Protein AF-A0A438J363-F1 (afdb_monomer)

Secondary structure (DSSP, 8-state):
-HHHHHHHHHTTEEEPPEES-S-SEE-TTTT--EE-----EEEHHHHHHSTT-EEEEPP-SS-SBPPEEEE-S----PPPP----HHHHHHHHHHHHHHHHHHTSSHHHHHHHHHHHHHHHHHHHHHSPPPHHHHHHHHHHHHHHHHHHHHHHHHHHHHHT-----TT---HHHHHHHHHHHHHHH---EEEETTEEEETTTTHHHHHHHHHHHHHH--------

Sequence (225 aa):
MRRFADVIEELQLKDLPLFGGPFTWSGRANNQTLSRLDRFLVNEGWDCRFSHSRQNVLPRPVSNHFSILLEGGGLRNGPSPFRFENMWLKVVKTKLKEWNKDVFGRVEYRKNVALDQMQFWDAKEKTNRLTLEEVEARREAREEYKKWVLLEEVTWRQKSREVWLKERDRNTSFFHMMANAHRRRNNMERIRINGVWKSEENGMSEGIVNAFRTLLSNPGNGALL

Radius of gyration: 34.52 Å; Cα contacts (8 Å, |Δi|>4): 184; chains: 1; bounding box: 70×70×86 Å

Foldseek 3Di:
DVVVVVVCVVVQWDWAAEAPDDFFFADPPPRPDTHHPDTDIDHPVLCVVQPPWHKYFADDDDDRGTDIDTDRHDDPPDPDPDDDDVVVVVVVVVVVVVCCCVPCNPLVVQLVVLVVQLVVLVVCVVPDPDDPVSVVSNVVSVVSNVVSLVVLQVVLCVLLPDPPDDPDDSCSVVSVVSSVVVCVVPDCQWDAAPNDIAGPVRPPVVSVVVSVCVVVVDPDDPDDD

Mean predicted aligned error: 18.64 Å

Nearest PDB structures (foldseek):
  3lg7-assembly1_C  TM=3.709E-01  e=1.924E+00  synthetic construct
  3lg7-assembly1_B  TM=3.813E-01  e=2.762E+00  synthetic construct
  8tsh-assembly1_F  TM=2.831E-01  e=1.054E+00  Caldimonas thermodepolymerans
  1s94-assembly2_B  TM=3.788E-01  e=5.689E+00  Doryteuthis pealeii

Organism: Vitis vinifera (NCBI:txid29760)

Structure (mmCIF, N/CA/C/O backbone):
data_AF-A0A438J363-F1
#
_entry.id   AF-A0A438J363-F1
#
loop_
_atom_site.group_PDB
_atom_site.id
_atom_site.type_symbol
_atom_site.label_atom_id
_atom_site.label_alt_id
_atom_site.label_comp_id
_atom_site.label_asym_id
_atom_site.label_entity_id
_atom_site.label_seq_id
_atom_site.pdbx_PDB_ins_code
_atom_site.Cartn_x
_atom_site.Cartn_y
_atom_site.Cartn_z
_atom_site.occupancy
_atom_site.B_iso_or_equiv
_atom_site.auth_seq_id
_atom_site.auth_comp_id
_atom_site.auth_asym_id
_atom_site.auth_atom_id
_atom_site.pdbx_PDB_model_num
ATOM 1 N N . MET A 1 1 ? -39.167 20.298 42.369 1.00 61.88 1 MET A N 1
ATOM 2 C CA . MET A 1 1 ? -37.903 19.686 42.835 1.00 61.88 1 MET A CA 1
ATOM 3 C C . MET A 1 1 ? -38.075 18.697 43.986 1.00 61.88 1 MET A C 1
ATOM 5 O O . MET A 1 1 ? -37.383 17.699 43.927 1.00 61.88 1 MET A O 1
ATOM 9 N N . ARG A 1 2 ? -38.984 18.885 44.968 1.00 77.75 2 ARG A N 1
ATOM 10 C CA . ARG A 1 2 ? -39.170 17.922 46.087 1.00 77.75 2 ARG A CA 1
ATOM 11 C C . ARG A 1 2 ? -39.375 16.472 45.626 1.00 77.75 2 ARG A C 1
ATOM 13 O O . ARG A 1 2 ? -38.514 15.657 45.884 1.00 77.75 2 ARG A O 1
ATOM 20 N N . ARG A 1 3 ? -40.352 16.223 44.744 1.00 86.75 3 ARG A N 1
ATOM 21 C CA . ARG A 1 3 ? -40.585 14.891 44.143 1.00 86.75 3 ARG A CA 1
ATOM 22 C C . ARG A 1 3 ? -39.358 14.242 43.488 1.00 86.75 3 ARG A C 1
ATOM 24 O O . ARG A 1 3 ? -39.272 13.030 43.437 1.00 86.75 3 ARG A O 1
ATOM 31 N N . PHE A 1 4 ? -38.440 15.035 42.933 1.00 84.31 4 PHE A N 1
ATOM 32 C CA . PHE A 1 4 ? -37.219 14.504 42.322 1.00 84.31 4 PHE A CA 1
ATOM 33 C C . PHE A 1 4 ? -36.174 14.141 43.383 1.00 84.31 4 PHE A C 1
ATOM 35 O O . PHE A 1 4 ? -35.491 13.138 43.233 1.00 84.31 4 PHE A O 1
ATOM 42 N N . ALA A 1 5 ? -36.078 14.927 44.459 1.00 84.81 5 ALA A N 1
ATOM 43 C CA . ALA A 1 5 ? -35.249 14.589 45.612 1.00 84.81 5 ALA A CA 1
ATOM 44 C C . ALA A 1 5 ? -35.764 13.322 46.312 1.00 84.81 5 ALA A C 1
ATOM 46 O O . ALA A 1 5 ? -34.962 12.444 46.604 1.00 84.81 5 ALA A O 1
ATOM 47 N N . ASP A 1 6 ? -37.086 13.193 46.460 1.00 90.56 6 ASP A N 1
ATOM 48 C CA . ASP A 1 6 ? -37.723 12.016 47.060 1.00 90.56 6 ASP A CA 1
ATOM 49 C C . ASP A 1 6 ? -37.360 10.735 46.279 1.00 90.56 6 ASP A C 1
ATOM 51 O O . ASP A 1 6 ? -36.980 9.734 46.872 1.00 90.56 6 ASP A O 1
ATOM 55 N N . VAL A 1 7 ? -37.372 10.786 44.938 1.00 89.38 7 VAL A N 1
ATOM 56 C CA . VAL A 1 7 ? -36.966 9.655 44.075 1.00 89.38 7 VAL A CA 1
ATOM 57 C C . VAL A 1 7 ? -35.470 9.343 44.183 1.00 89.38 7 VAL A C 1
ATOM 59 O O . VAL A 1 7 ? -35.081 8.179 44.143 1.00 89.38 7 VAL A O 1
ATOM 62 N N . ILE A 1 8 ? -34.612 10.363 44.297 1.00 89.19 8 ILE A N 1
ATOM 63 C CA . ILE A 1 8 ? -33.167 10.158 44.492 1.00 89.19 8 ILE A CA 1
ATOM 64 C C . ILE A 1 8 ? -32.914 9.422 45.810 1.00 89.19 8 ILE A C 1
ATOM 66 O O . ILE A 1 8 ? -32.110 8.493 45.840 1.00 89.19 8 ILE A O 1
ATOM 70 N N . GLU A 1 9 ? -33.610 9.823 46.872 1.00 89.38 9 GLU A N 1
ATOM 71 C CA . GLU A 1 9 ? -33.499 9.211 48.193 1.00 89.38 9 GLU A CA 1
ATOM 72 C C . GLU A 1 9 ? -34.072 7.786 48.213 1.00 89.38 9 GLU A C 1
ATOM 74 O O . GLU A 1 9 ? -33.384 6.864 48.651 1.00 89.38 9 GLU A O 1
ATOM 79 N N . GLU A 1 10 ? -35.272 7.577 47.658 1.00 92.19 10 GLU A N 1
ATOM 80 C CA . GLU A 1 10 ? -35.927 6.262 47.561 1.00 92.19 10 GLU A CA 1
ATOM 81 C C . GLU A 1 10 ? -35.060 5.243 46.810 1.00 92.19 10 GLU A C 1
ATOM 83 O O . GLU A 1 10 ? -34.921 4.095 47.234 1.00 92.19 10 GLU A O 1
ATOM 88 N N . LEU A 1 11 ? -34.432 5.670 45.711 1.00 91.44 11 LEU A N 1
ATOM 89 C CA . LEU A 1 11 ? -33.565 4.820 44.894 1.00 91.44 11 LEU A CA 1
ATOM 90 C C . LEU A 1 11 ? -32.111 4.771 45.391 1.00 91.44 11 LEU A C 1
ATOM 92 O O . LEU A 1 11 ? -31.270 4.160 44.725 1.00 91.44 11 LEU A O 1
ATOM 96 N N . GLN A 1 12 ? -31.804 5.412 46.527 1.00 89.94 12 GLN A N 1
ATOM 97 C CA . GLN A 1 12 ? -30.461 5.494 47.117 1.00 89.94 12 GLN A CA 1
ATOM 98 C C . GLN A 1 12 ? -29.397 5.954 46.105 1.00 89.94 12 GLN A C 1
ATOM 100 O O . GLN A 1 12 ? -28.276 5.438 46.036 1.00 89.94 12 GLN A O 1
ATOM 105 N N . LEU A 1 13 ? -29.773 6.922 45.272 1.00 91.81 13 LEU A N 1
ATOM 106 C CA . LEU A 1 13 ? -28.897 7.512 44.278 1.00 91.81 13 LEU A CA 1
ATOM 107 C C . LEU A 1 13 ? -28.113 8.672 44.887 1.00 91.81 13 LEU A C 1
ATOM 109 O O . LEU A 1 13 ? -28.607 9.462 45.688 1.00 91.81 13 LEU A O 1
ATOM 113 N N . LYS A 1 14 ? -26.873 8.812 44.442 1.00 89.50 14 LYS A N 1
ATOM 114 C CA . LYS A 1 14 ? -25.966 9.887 44.813 1.00 89.50 14 LYS A CA 1
ATOM 115 C C . LYS A 1 14 ? -25.799 10.833 43.630 1.00 89.50 14 LYS A C 1
ATOM 117 O O . LYS A 1 14 ? -25.415 10.409 42.539 1.00 89.50 14 LYS A O 1
ATOM 122 N N . ASP A 1 15 ? -26.069 12.118 43.853 1.00 90.62 15 ASP A N 1
ATOM 123 C CA . ASP A 1 15 ? -25.740 13.183 42.899 1.00 90.62 15 ASP A CA 1
ATOM 124 C C . ASP A 1 15 ? -24.260 13.547 43.037 1.00 90.62 15 ASP A C 1
ATOM 126 O O . ASP A 1 15 ? -23.801 13.970 44.102 1.00 90.62 15 ASP A O 1
ATOM 130 N N . LEU A 1 16 ? -23.499 13.358 41.961 1.00 88.62 16 LEU A N 1
ATOM 131 C CA . LEU A 1 16 ? -22.059 13.583 41.981 1.00 88.62 16 LEU A CA 1
ATOM 132 C C . LEU A 1 16 ? -21.710 15.085 42.016 1.00 88.62 16 LEU A C 1
ATOM 134 O O . LEU A 1 16 ? -22.432 15.930 41.465 1.00 88.62 16 LEU A O 1
ATOM 138 N N . PRO A 1 17 ? -20.573 15.457 42.634 1.00 88.12 17 PRO A N 1
ATOM 139 C CA . PRO A 1 17 ? -20.097 16.835 42.615 1.00 88.12 17 PRO A CA 1
ATOM 140 C C . PRO A 1 17 ? -19.806 17.297 41.179 1.00 88.12 17 PRO A C 1
ATOM 142 O O . PRO A 1 17 ? -19.203 16.566 40.390 1.00 88.12 17 PRO A O 1
ATOM 145 N N . LEU A 1 18 ? -20.246 18.519 40.849 1.00 90.81 18 LEU A N 1
ATOM 146 C CA . LEU A 1 18 ? -20.045 19.146 39.541 1.00 90.81 18 LEU A CA 1
ATOM 147 C C . LEU A 1 18 ? -18.866 20.118 39.583 1.00 90.81 18 LEU A C 1
ATOM 149 O O . LEU A 1 18 ? -18.885 21.088 40.338 1.00 90.81 18 LEU A O 1
ATOM 153 N N . PHE A 1 19 ? -17.872 19.861 38.741 1.00 89.06 19 PHE A N 1
ATOM 154 C CA . PHE A 1 19 ? -16.662 20.663 38.594 1.00 89.06 19 PHE A CA 1
ATOM 155 C C . PHE A 1 19 ? -16.678 21.451 37.280 1.00 89.06 19 PHE A C 1
ATOM 157 O O . PHE A 1 19 ? -17.331 21.060 36.316 1.00 89.06 19 PHE A O 1
ATOM 164 N N . GLY A 1 20 ? -15.960 22.576 37.233 1.00 86.62 20 GLY A N 1
ATOM 165 C CA . GLY A 1 20 ? -15.922 23.452 36.051 1.00 86.62 20 GLY A CA 1
ATOM 166 C C . GLY A 1 20 ? -17.081 24.453 35.955 1.00 86.62 20 GLY A C 1
ATOM 167 O O . GLY A 1 20 ? -17.161 25.201 34.987 1.00 86.62 20 GLY A O 1
ATOM 168 N N . GLY A 1 21 ? -17.956 24.502 36.963 1.00 86.31 21 GLY A N 1
ATOM 169 C CA . GLY A 1 21 ? -19.034 25.485 37.083 1.00 86.31 21 GLY A CA 1
ATOM 170 C C . GLY A 1 21 ? -20.293 24.882 37.718 1.00 86.31 21 GLY A C 1
ATOM 171 O O . GLY A 1 21 ? -20.528 23.685 37.584 1.00 86.31 21 GLY A O 1
ATOM 172 N N . PRO A 1 22 ? -21.126 25.674 38.413 1.00 88.25 22 PRO A N 1
ATOM 173 C CA . PRO A 1 22 ? -22.280 25.138 39.140 1.00 88.25 22 PRO A CA 1
ATOM 174 C C . PRO A 1 22 ? -23.521 24.884 38.265 1.00 88.25 22 PRO A C 1
ATOM 176 O O . PRO A 1 22 ? -24.509 24.345 38.764 1.00 88.25 22 PRO A O 1
ATOM 179 N N . PHE A 1 23 ? -23.500 25.253 36.980 1.00 90.44 23 PHE A N 1
ATOM 180 C CA . PHE A 1 23 ? -24.669 25.236 36.096 1.00 90.44 23 PHE A CA 1
ATOM 181 C C . PHE A 1 23 ? -24.422 24.412 34.832 1.00 90.44 23 PHE A C 1
ATOM 183 O O . PHE A 1 23 ? -23.313 24.391 34.307 1.00 90.44 23 PHE A O 1
ATOM 190 N N . THR A 1 24 ? -25.477 23.779 34.315 1.00 90.94 24 THR A N 1
ATOM 191 C CA . THR A 1 24 ? -25.437 22.996 33.065 1.00 90.94 24 THR A CA 1
ATOM 192 C C . THR A 1 24 ? -26.319 23.590 31.976 1.00 90.94 24 THR A C 1
ATOM 194 O O . THR A 1 24 ? -26.293 23.135 30.842 1.00 90.94 24 THR A O 1
ATOM 197 N N . TRP A 1 25 ? -27.058 24.652 32.283 1.00 90.25 25 TRP A N 1
ATOM 198 C CA . TRP A 1 25 ? -27.942 25.329 31.350 1.00 90.25 25 TRP A CA 1
ATOM 199 C C . TRP A 1 25 ? -27.937 26.841 31.579 1.00 90.25 25 TRP A C 1
ATOM 201 O O . TRP A 1 25 ? -27.888 27.296 32.727 1.00 90.25 25 TRP A O 1
ATOM 211 N N . SER A 1 26 ? -28.029 27.614 30.491 1.00 88.31 26 SER A N 1
ATOM 212 C CA . SER A 1 26 ? -28.269 29.060 30.542 1.00 88.31 26 SER A CA 1
ATOM 213 C C . SER A 1 26 ? -29.470 29.489 29.696 1.00 88.31 26 SER A C 1
ATOM 215 O O . SER A 1 26 ? -29.655 29.047 28.558 1.00 88.31 26 SER A O 1
ATOM 217 N N . GLY A 1 27 ? -30.269 30.410 30.231 1.00 82.12 27 GLY A N 1
ATOM 218 C CA . GLY A 1 27 ? -31.395 31.009 29.523 1.00 82.12 27 GLY A CA 1
ATOM 219 C C . GLY A 1 27 ? -30.948 31.917 28.379 1.00 82.12 27 GLY A C 1
ATOM 220 O O . GLY A 1 27 ? -29.952 32.632 28.482 1.00 82.12 27 GLY A O 1
ATOM 221 N N . ARG A 1 28 ? -31.706 31.903 27.272 1.00 66.81 28 ARG A N 1
ATOM 222 C CA . ARG A 1 28 ? -31.399 32.674 26.049 1.00 66.81 28 ARG A CA 1
ATOM 223 C C . ARG A 1 28 ? -31.498 34.196 26.232 1.00 66.81 28 ARG A C 1
ATOM 225 O O . ARG A 1 28 ? -30.862 34.925 25.482 1.00 66.81 28 ARG A O 1
ATOM 232 N N . ALA A 1 29 ? -32.252 34.677 27.223 1.00 58.69 29 ALA A N 1
ATOM 233 C CA . ALA A 1 29 ? -32.329 36.096 27.566 1.00 58.69 29 ALA A CA 1
ATOM 234 C C . ALA A 1 29 ? -31.106 36.508 28.414 1.00 58.69 29 ALA A C 1
ATOM 236 O O . ALA A 1 29 ? -31.136 36.457 29.644 1.00 58.69 29 ALA A O 1
ATOM 237 N N . ASN A 1 30 ? -30.005 36.861 27.742 1.00 60.41 30 ASN A N 1
ATOM 238 C CA . ASN A 1 30 ? -28.803 37.485 28.318 1.00 60.41 30 ASN A CA 1
ATOM 239 C C . ASN A 1 30 ? -28.183 36.783 29.549 1.00 60.41 30 ASN A C 1
ATOM 241 O O . ASN A 1 30 ? -27.646 37.459 30.422 1.00 60.41 30 ASN A O 1
ATOM 245 N N . ASN A 1 31 ? -28.238 35.447 29.650 1.00 62.50 31 ASN A N 1
ATOM 246 C CA . ASN A 1 31 ? -27.712 34.687 30.801 1.00 62.50 31 ASN A CA 1
ATOM 247 C C . ASN A 1 31 ? -28.278 35.108 32.176 1.00 62.50 31 ASN A C 1
ATOM 249 O O . ASN A 1 31 ? -27.687 34.780 33.203 1.00 62.50 31 ASN A O 1
ATOM 253 N N . GLN A 1 32 ? -29.430 35.786 32.236 1.00 70.81 32 GLN A N 1
ATOM 254 C CA . GLN A 1 32 ? -30.032 36.195 33.515 1.00 70.81 32 GLN A CA 1
ATOM 255 C C . GLN A 1 32 ? -30.535 35.004 34.346 1.00 70.81 32 GLN A C 1
ATOM 257 O O . GLN A 1 32 ? -30.754 35.126 35.547 1.00 70.81 32 GLN A O 1
ATOM 262 N N . THR A 1 33 ? -30.711 33.840 33.714 1.00 81.31 33 THR A N 1
ATOM 263 C CA . THR A 1 33 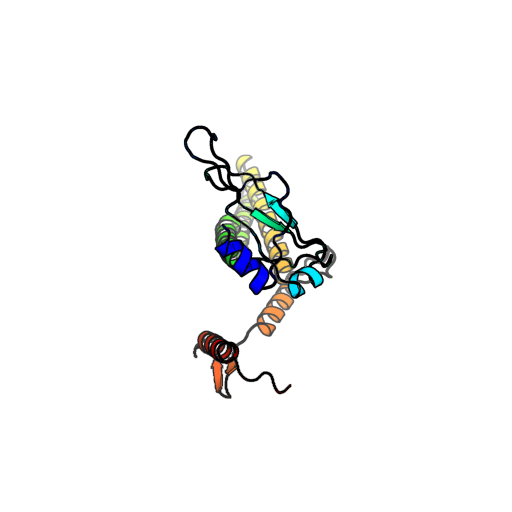? -31.131 32.599 34.366 1.00 81.31 33 THR A CA 1
ATOM 264 C C . THR A 1 33 ? -30.124 31.490 34.087 1.00 81.31 33 THR A C 1
ATOM 266 O O . THR A 1 33 ? -29.783 31.204 32.938 1.00 81.31 33 THR A O 1
ATOM 269 N N . LEU A 1 34 ? -29.641 30.862 35.156 1.00 87.56 34 LEU A N 1
ATOM 270 C CA . LEU A 1 34 ? -28.718 29.734 35.121 1.00 87.56 34 LEU A CA 1
ATOM 271 C C . LEU A 1 34 ? -29.304 28.608 35.969 1.00 87.56 34 LEU A C 1
ATOM 273 O O . LEU A 1 34 ? -29.921 28.852 37.007 1.00 87.56 34 LEU A O 1
ATOM 277 N N . SER A 1 35 ? -29.171 27.366 35.517 1.00 89.69 35 SER A N 1
ATOM 278 C CA . SER A 1 35 ? -29.705 26.210 36.244 1.00 89.69 35 SER A CA 1
ATOM 279 C C . SER A 1 35 ? -28.861 24.963 36.004 1.00 89.69 35 SER A C 1
ATOM 281 O O . SER A 1 35 ? -28.211 24.815 34.971 1.00 89.69 35 SER A O 1
ATOM 283 N N . ARG A 1 36 ? -28.859 24.052 36.981 1.00 90.81 36 ARG A N 1
ATOM 284 C CA . ARG A 1 36 ? -28.264 22.713 36.862 1.00 90.81 36 ARG A CA 1
ATOM 285 C C . ARG A 1 36 ? -29.375 21.700 36.621 1.00 90.81 36 ARG A C 1
ATOM 287 O O . ARG A 1 36 ? -30.032 21.268 37.575 1.00 90.81 36 ARG A O 1
ATOM 294 N N . LEU A 1 37 ? -29.577 21.376 35.349 1.00 90.38 37 LEU A N 1
ATOM 295 C CA . LEU A 1 37 ? -30.624 20.474 34.866 1.00 90.38 37 LEU A CA 1
ATOM 296 C C . LEU A 1 37 ? -30.080 19.080 34.534 1.00 90.38 37 LEU A C 1
ATOM 298 O O . LEU A 1 37 ? -30.804 18.101 34.656 1.00 90.38 37 LEU A O 1
ATOM 302 N N . ASP A 1 38 ? -28.798 18.990 34.191 1.00 92.94 38 ASP A N 1
ATOM 303 C CA . ASP A 1 38 ? -28.140 17.769 33.739 1.00 92.94 38 ASP A CA 1
ATOM 304 C C . ASP A 1 38 ? -27.286 17.210 34.888 1.00 92.94 38 ASP A C 1
ATOM 306 O O . ASP A 1 38 ? -26.506 17.942 35.511 1.00 92.94 38 ASP A O 1
ATOM 310 N N . ARG A 1 39 ? -27.474 15.932 35.237 1.00 91.38 39 ARG A N 1
ATOM 311 C CA . ARG A 1 39 ? -26.818 15.284 36.388 1.00 91.38 39 ARG A CA 1
ATOM 312 C C . ARG A 1 39 ? -26.575 13.808 36.100 1.00 91.38 39 ARG A C 1
ATOM 314 O O . ARG A 1 39 ? -27.470 13.135 35.595 1.00 91.38 39 ARG A O 1
ATOM 321 N N . PHE A 1 40 ? -25.406 13.300 36.476 1.00 92.38 40 PHE A N 1
ATOM 322 C CA . PHE A 1 40 ? -25.191 11.868 36.635 1.00 92.38 40 PHE A CA 1
ATOM 323 C C . PHE A 1 40 ? -25.548 11.473 38.064 1.00 92.38 40 PHE A C 1
ATOM 325 O O . PHE A 1 40 ? -24.968 11.971 39.029 1.00 92.38 40 PHE A O 1
ATOM 332 N N . LEU A 1 41 ? -26.516 10.571 38.175 1.00 92.50 41 LEU A N 1
ATOM 333 C CA . LEU A 1 41 ? -26.894 9.936 39.425 1.00 92.50 41 LEU A CA 1
ATOM 334 C C . LEU A 1 41 ? -26.304 8.531 39.437 1.00 92.50 41 LEU A C 1
ATOM 336 O O . LEU A 1 41 ? -26.471 7.783 38.472 1.00 92.50 41 LEU A O 1
ATOM 340 N N . VAL A 1 42 ? -25.604 8.180 40.508 1.00 90.00 42 VAL A N 1
ATOM 341 C CA . VAL A 1 42 ? -24.949 6.874 40.644 1.00 90.00 42 VAL A CA 1
ATOM 342 C C . VAL A 1 42 ? -25.417 6.187 41.915 1.00 90.00 42 VAL A C 1
ATOM 344 O O . VAL A 1 42 ? -25.692 6.850 42.908 1.00 90.00 42 VAL A O 1
ATOM 347 N N . ASN A 1 43 ? -25.519 4.863 41.901 1.00 90.19 43 ASN A N 1
ATOM 348 C CA . ASN A 1 43 ? -25.790 4.099 43.116 1.00 90.19 43 ASN A CA 1
ATOM 349 C C . ASN A 1 43 ? -24.485 3.760 43.853 1.00 90.19 43 ASN A C 1
ATOM 351 O O . ASN A 1 43 ? -23.386 3.895 43.306 1.00 90.19 43 ASN A O 1
ATOM 355 N N . GLU A 1 44 ? -24.611 3.272 45.084 1.00 85.94 44 GLU A N 1
ATOM 356 C CA . GLU A 1 44 ? -23.468 2.888 45.919 1.00 85.94 44 GLU A CA 1
ATOM 357 C C . GLU A 1 44 ? -22.559 1.857 45.228 1.00 85.94 44 GLU A C 1
ATOM 359 O O . GLU A 1 44 ? -21.343 2.018 45.183 1.00 85.94 44 GLU A O 1
ATOM 364 N N . GLY A 1 45 ? -23.138 0.848 44.568 1.00 84.56 45 GLY A N 1
ATOM 365 C CA . GLY A 1 45 ? -22.363 -0.168 43.849 1.00 84.56 45 GLY A CA 1
ATOM 366 C C . GLY A 1 45 ? -21.531 0.374 42.676 1.00 84.56 45 GLY A C 1
ATOM 367 O O . GLY A 1 45 ? -20.541 -0.252 42.284 1.00 84.56 45 GLY A O 1
ATOM 368 N N . TRP A 1 46 ? -21.916 1.503 42.077 1.00 84.75 46 TRP A N 1
ATOM 369 C CA . TRP A 1 46 ? -21.095 2.217 41.097 1.00 84.75 46 TRP A CA 1
ATOM 370 C C . TRP A 1 46 ? -19.998 3.032 41.786 1.00 84.75 46 TRP A C 1
ATOM 372 O O . TRP A 1 46 ? -18.840 2.933 41.380 1.00 84.75 46 TRP A O 1
ATOM 382 N N . ASP A 1 47 ? -20.338 3.780 42.839 1.00 83.12 47 ASP A N 1
ATOM 383 C CA . ASP A 1 47 ? -19.392 4.620 43.596 1.00 83.12 47 ASP A CA 1
ATOM 384 C C . ASP A 1 47 ? -18.258 3.783 44.220 1.00 83.12 47 ASP A C 1
ATOM 386 O O . ASP A 1 47 ? -17.090 4.168 44.163 1.00 83.12 47 ASP A O 1
ATOM 390 N N . CYS A 1 48 ? -18.566 2.572 44.702 1.00 81.81 48 CYS A N 1
ATOM 391 C CA . CYS A 1 48 ? -17.563 1.615 45.176 1.00 81.81 48 CYS A CA 1
ATOM 392 C C . CYS A 1 48 ? -16.628 1.117 44.062 1.00 81.81 48 CYS A C 1
ATOM 394 O O . CYS A 1 48 ? -15.447 0.874 44.310 1.00 81.81 48 CYS A O 1
ATOM 396 N N . ARG A 1 49 ? -17.141 0.928 42.837 1.00 79.38 49 ARG A N 1
ATOM 397 C CA . ARG A 1 49 ? -16.356 0.418 41.696 1.00 79.38 49 ARG A CA 1
ATOM 398 C C . ARG A 1 49 ? -15.489 1.490 41.045 1.00 79.38 49 ARG A C 1
ATOM 400 O O . ARG A 1 49 ? -14.390 1.181 40.594 1.00 79.38 49 ARG A O 1
ATOM 407 N N . PHE A 1 50 ? -15.978 2.722 41.001 1.00 78.56 50 PHE A N 1
ATOM 408 C CA . PHE A 1 50 ? -15.312 3.869 40.394 1.00 78.56 50 PHE A CA 1
ATOM 409 C C . PHE A 1 50 ? -15.125 4.954 41.453 1.00 78.56 50 PHE A C 1
ATOM 411 O O . PHE A 1 50 ? -15.775 6.004 41.414 1.00 78.56 50 PHE A O 1
ATOM 418 N N . SER A 1 51 ? -14.259 4.667 42.429 1.00 76.19 51 SER A N 1
ATOM 419 C CA . SER A 1 51 ? -14.019 5.577 43.548 1.00 76.19 51 SER A CA 1
ATOM 420 C C . SER A 1 51 ? -13.541 6.938 43.042 1.00 76.19 51 SER A C 1
ATOM 422 O O . SER A 1 51 ? -12.745 7.021 42.113 1.00 76.19 51 SER A O 1
ATOM 424 N N . HIS A 1 52 ? -14.014 8.026 43.652 1.00 79.75 52 HIS A N 1
ATOM 425 C CA . HIS A 1 52 ? -13.721 9.401 43.211 1.00 79.75 52 HIS A CA 1
ATOM 426 C C . HIS A 1 52 ? -14.301 9.762 41.833 1.00 79.75 52 HIS A C 1
ATOM 428 O O . HIS A 1 52 ? -13.765 10.630 41.140 1.00 79.75 52 HIS A O 1
ATOM 434 N N . SER A 1 53 ? -15.404 9.122 41.431 1.00 85.75 53 SER A N 1
ATOM 435 C CA . SER A 1 53 ? -16.182 9.576 40.278 1.00 85.75 53 SER A CA 1
ATOM 436 C C . SER A 1 53 ? -16.604 11.035 40.453 1.00 85.75 53 SER A C 1
ATOM 438 O O . SER A 1 53 ? -17.154 11.427 41.484 1.00 85.75 53 SER A O 1
ATOM 440 N N . ARG A 1 54 ? -16.367 11.846 39.426 1.00 87.44 54 ARG A N 1
ATOM 441 C CA . ARG A 1 54 ? -16.771 13.253 39.383 1.00 87.44 54 ARG A CA 1
ATOM 442 C C . ARG A 1 54 ? -17.405 13.570 38.046 1.00 87.44 54 ARG A C 1
ATOM 444 O O . ARG A 1 54 ? -17.128 12.909 37.048 1.00 87.44 54 ARG A O 1
ATOM 451 N N . GLN A 1 55 ? -18.237 14.599 38.015 1.00 92.38 55 GLN A N 1
ATOM 452 C CA . GLN A 1 55 ? -18.765 15.117 36.762 1.00 92.38 55 GLN A CA 1
ATOM 453 C C . GLN A 1 55 ? -18.192 16.504 36.479 1.00 92.38 55 GLN A C 1
ATOM 455 O O . GLN A 1 55 ? -18.108 17.346 37.373 1.00 92.38 55 GLN A O 1
ATOM 460 N N . ASN A 1 56 ? -17.788 16.741 35.234 1.00 91.88 56 ASN A N 1
ATOM 461 C CA . ASN A 1 56 ? -17.178 17.991 34.793 1.00 91.88 56 ASN A CA 1
ATOM 462 C C . ASN A 1 56 ? -18.048 18.670 33.736 1.00 91.88 56 ASN A C 1
ATOM 464 O O . ASN A 1 56 ? -18.540 18.016 32.818 1.00 91.88 56 ASN A O 1
ATOM 468 N N . VAL A 1 57 ? -18.188 19.987 33.839 1.00 92.81 57 VAL A N 1
ATOM 469 C CA . VAL A 1 57 ? -18.779 20.836 32.802 1.00 92.81 57 VAL A CA 1
ATOM 470 C C . VAL A 1 57 ? -17.778 20.996 31.656 1.00 92.81 57 VAL A C 1
ATOM 472 O O . VAL A 1 57 ? -16.620 21.347 31.881 1.00 92.81 57 VAL A O 1
ATOM 475 N N . LEU A 1 58 ? -18.225 20.764 30.422 1.00 90.62 58 LEU A N 1
ATOM 476 C CA . LEU A 1 58 ? -17.437 20.969 29.208 1.00 90.62 58 LEU A CA 1
ATOM 477 C C . LEU A 1 58 ? -17.818 22.276 28.491 1.00 90.62 58 LEU A C 1
ATOM 479 O O . LEU A 1 58 ? -18.959 22.740 28.602 1.00 90.62 58 LEU A O 1
ATOM 483 N N . PRO A 1 59 ? -16.896 22.857 27.698 1.00 86.88 59 PRO A N 1
ATOM 484 C CA . PRO A 1 59 ? -17.198 24.007 26.854 1.00 86.88 59 PRO A CA 1
ATOM 485 C C . PRO A 1 59 ? -18.341 23.724 25.872 1.00 86.88 59 PRO A C 1
ATOM 487 O O . PRO A 1 59 ? -18.423 22.651 25.273 1.00 86.88 59 PRO A O 1
ATOM 490 N N . ARG A 1 60 ? -19.202 24.724 25.668 1.00 81.00 60 ARG A N 1
ATOM 491 C CA . ARG A 1 60 ? -20.345 24.666 24.746 1.00 81.00 60 ARG A CA 1
ATOM 492 C C . ARG A 1 60 ? -20.169 25.664 23.596 1.00 81.00 60 ARG A C 1
ATOM 494 O O . ARG A 1 60 ? -20.288 26.862 23.826 1.00 81.00 60 ARG A O 1
ATOM 501 N N . PRO A 1 61 ? -19.921 25.211 22.356 1.00 72.62 61 PRO A N 1
ATOM 502 C CA . PRO A 1 61 ? -19.754 26.131 21.232 1.00 72.62 61 PRO A CA 1
ATOM 503 C C . PRO A 1 61 ? -21.084 26.679 20.687 1.00 72.62 61 PRO A C 1
ATOM 505 O O . PRO A 1 61 ? -21.130 27.825 20.262 1.00 72.62 61 PRO A O 1
ATOM 508 N N . VAL A 1 62 ? -22.169 25.890 20.700 1.00 80.94 62 VAL A N 1
ATOM 509 C CA . VAL A 1 62 ? -23.436 26.262 20.021 1.00 80.94 62 VAL A CA 1
ATOM 510 C C . VAL A 1 62 ? -24.719 25.975 20.813 1.00 80.94 62 VAL A C 1
ATOM 512 O O . VAL A 1 62 ? -25.791 26.440 20.434 1.00 80.94 62 VAL A O 1
ATOM 515 N N . SER A 1 63 ? -24.643 25.216 21.910 1.00 85.75 63 SER A N 1
ATOM 516 C CA . SER A 1 63 ? -25.811 24.857 22.729 1.00 85.75 63 SER A CA 1
ATOM 517 C C . SER A 1 63 ? -26.027 25.857 23.868 1.00 85.75 63 SER A C 1
ATOM 519 O O . SER A 1 63 ? -25.093 26.534 24.294 1.00 85.75 63 SER A O 1
ATOM 521 N N . ASN A 1 64 ? -27.252 25.940 24.388 1.00 85.12 64 ASN A N 1
ATOM 522 C CA . ASN A 1 64 ? -27.561 26.589 25.668 1.00 85.12 64 ASN A CA 1
ATOM 523 C C . ASN A 1 64 ? -27.407 25.642 26.874 1.00 85.12 64 ASN A C 1
ATOM 525 O O . ASN A 1 64 ? -27.473 26.099 28.014 1.00 85.12 64 ASN A O 1
ATOM 529 N N . HIS A 1 65 ? -27.153 24.356 26.622 1.00 90.62 65 HIS A N 1
ATOM 530 C CA . HIS A 1 65 ? -26.688 23.390 27.614 1.00 90.62 65 HIS A CA 1
ATOM 531 C C . HIS A 1 65 ? -25.166 23.251 27.554 1.00 90.62 65 HIS A C 1
ATOM 533 O O . HIS A 1 65 ? -24.575 23.200 26.472 1.00 90.62 65 HIS A O 1
ATOM 539 N N . PHE A 1 66 ? -24.533 23.172 28.718 1.00 89.69 66 PHE A N 1
ATOM 540 C CA . PHE A 1 66 ? -23.168 22.694 28.850 1.00 89.69 66 PHE A CA 1
ATOM 541 C C . PHE A 1 66 ? -23.189 21.167 28.891 1.00 89.69 66 PHE A C 1
ATOM 543 O O . PHE A 1 66 ? -23.882 20.578 29.719 1.00 89.69 66 PHE A O 1
ATOM 550 N N . SER A 1 67 ? -22.414 20.524 28.020 1.00 91.69 67 SER A N 1
ATOM 551 C CA . SER A 1 67 ? -22.223 19.077 28.100 1.00 91.69 67 SER A CA 1
ATOM 552 C C . SER A 1 67 ? -21.546 18.721 29.423 1.00 91.69 67 SER A C 1
ATOM 554 O O . SER A 1 67 ? -20.605 19.401 29.831 1.00 91.69 67 SER A O 1
ATOM 556 N N . ILE A 1 68 ? -21.997 17.651 30.077 1.00 92.81 68 ILE A N 1
ATOM 557 C CA . ILE A 1 68 ? -21.360 17.124 31.288 1.00 92.81 68 ILE A CA 1
ATOM 558 C C . ILE A 1 68 ? -20.650 15.805 30.990 1.00 92.81 68 ILE A C 1
ATOM 560 O O . ILE A 1 68 ? -21.165 14.953 30.267 1.00 92.81 68 ILE A O 1
ATOM 564 N N . LEU A 1 69 ? -19.456 15.643 31.550 1.00 91.75 69 LEU A N 1
ATOM 565 C CA . LEU A 1 69 ? -18.622 14.454 31.411 1.00 91.75 69 LEU A CA 1
ATOM 566 C C . LEU A 1 69 ? -18.524 13.739 32.753 1.00 91.75 69 LEU A C 1
ATOM 568 O O . LEU A 1 69 ? -18.051 14.340 33.714 1.00 91.75 69 LEU A O 1
ATOM 572 N N . LEU A 1 70 ? -18.910 12.464 32.804 1.00 90.19 70 LEU A N 1
ATOM 573 C CA . LEU A 1 70 ? -18.627 11.593 33.942 1.00 90.19 70 LEU A CA 1
ATOM 574 C C . LEU A 1 70 ? -17.195 11.060 33.834 1.00 90.19 70 LEU A C 1
ATOM 576 O O . LEU A 1 70 ? -16.861 10.325 32.905 1.00 90.19 70 LEU A O 1
ATOM 580 N N . GLU A 1 71 ? -16.358 11.420 34.795 1.00 85.12 71 GLU A N 1
ATOM 581 C CA . GLU A 1 71 ? -14.989 10.943 34.932 1.00 85.12 71 GLU A CA 1
ATOM 582 C C . GLU A 1 71 ? -14.936 9.981 36.122 1.00 85.12 71 GLU A C 1
ATOM 584 O O . GLU A 1 71 ? -15.052 10.398 37.274 1.00 85.12 71 GLU A O 1
ATOM 589 N N . GLY A 1 72 ? -14.811 8.682 35.844 1.00 78.69 72 GLY A N 1
ATOM 590 C CA . GLY A 1 72 ? -14.635 7.663 36.878 1.00 78.69 72 GLY A CA 1
ATOM 591 C C . GLY A 1 72 ? -13.219 7.733 37.440 1.00 78.69 72 GLY A C 1
ATOM 592 O O . GLY A 1 72 ? -12.256 7.490 36.710 1.00 78.69 72 GLY A O 1
ATOM 593 N N . GLY A 1 73 ? -13.086 8.091 38.716 1.00 65.62 73 GLY A N 1
ATOM 594 C CA . GLY A 1 73 ? -11.793 8.148 39.383 1.00 65.62 73 GLY A CA 1
ATOM 595 C C . GLY A 1 73 ? -11.116 6.775 39.389 1.00 65.62 73 GLY A C 1
ATOM 596 O O . GLY A 1 73 ? -11.727 5.747 39.676 1.00 65.62 73 GLY A O 1
ATOM 597 N N . GLY A 1 74 ? -9.841 6.762 38.994 1.00 63.12 74 GLY A N 1
ATOM 598 C CA . GLY A 1 74 ? -9.019 5.556 38.969 1.00 63.12 74 GLY A CA 1
ATOM 599 C C . GLY A 1 74 ? -9.359 4.587 37.837 1.00 63.12 74 GLY A C 1
ATOM 600 O O . GLY A 1 74 ? -9.633 3.413 38.082 1.00 63.12 74 GLY A O 1
ATOM 601 N N . LEU A 1 75 ? -9.274 5.039 36.582 1.00 56.66 75 LEU A N 1
ATOM 602 C CA . LEU A 1 75 ? -9.073 4.115 35.466 1.00 56.66 75 LEU A CA 1
ATOM 603 C C . LEU A 1 75 ? -7.878 3.216 35.804 1.00 56.66 75 LEU A C 1
ATOM 605 O O . LEU A 1 75 ? -6.775 3.701 36.052 1.00 56.66 75 LEU A O 1
ATOM 609 N N . ARG A 1 76 ? -8.097 1.895 35.807 1.00 57.75 76 ARG A N 1
ATOM 610 C CA . ARG A 1 76 ? -7.014 0.919 35.658 1.00 57.75 76 ARG A CA 1
ATOM 611 C C . ARG A 1 76 ? -6.091 1.444 34.557 1.00 57.75 76 ARG A C 1
ATOM 613 O O . ARG A 1 76 ? -6.520 1.517 33.408 1.00 57.75 76 ARG A O 1
ATOM 620 N N . ASN A 1 77 ? -4.852 1.782 34.909 1.00 56.75 77 ASN A N 1
ATOM 621 C CA . ASN A 1 77 ? -3.778 2.152 33.983 1.00 56.75 77 ASN A CA 1
ATOM 622 C C . ASN A 1 77 ? -3.334 0.927 33.160 1.00 56.75 77 ASN A C 1
ATOM 624 O O . ASN A 1 77 ? -2.172 0.530 33.173 1.00 56.75 77 ASN A O 1
ATOM 628 N N . GLY A 1 78 ? -4.279 0.269 32.490 1.00 66.12 78 GLY A N 1
ATOM 629 C CA . GLY A 1 78 ? -3.993 -0.685 31.436 1.00 66.12 78 GLY A CA 1
ATOM 630 C C . GLY A 1 78 ? -3.779 0.072 30.125 1.00 66.12 78 GLY A C 1
ATOM 631 O O . GLY A 1 78 ? -4.391 1.125 29.931 1.00 66.12 78 GLY A O 1
ATOM 632 N N . PRO A 1 79 ? -2.928 -0.433 29.218 1.00 67.69 79 PRO A N 1
ATOM 633 C CA . PRO A 1 79 ? -2.768 0.162 27.899 1.00 67.69 79 PRO A CA 1
ATOM 634 C C . PRO A 1 79 ? -4.137 0.299 27.226 1.00 67.69 79 PRO A C 1
ATOM 636 O O . PRO A 1 79 ? -4.941 -0.638 27.235 1.00 67.69 79 PRO A O 1
ATOM 639 N N . SER A 1 80 ? -4.417 1.476 26.663 1.00 66.25 80 SER A N 1
ATOM 640 C CA . SER A 1 80 ? -5.636 1.672 25.888 1.00 66.25 80 SER A CA 1
ATOM 641 C C . SER A 1 80 ? -5.635 0.676 24.722 1.00 66.25 80 SER A C 1
ATOM 643 O O . SER A 1 80 ? -4.624 0.531 24.028 1.00 66.25 80 SER A O 1
ATOM 645 N N . PRO A 1 81 ? -6.734 -0.061 24.492 1.00 71.00 81 PRO A N 1
ATOM 646 C CA . PRO A 1 81 ? -6.792 -0.955 23.352 1.00 71.00 81 PRO A CA 1
ATOM 647 C C . PRO A 1 81 ? -6.762 -0.110 22.079 1.00 71.00 81 PRO A C 1
ATOM 649 O O . PRO A 1 81 ? -7.613 0.760 21.881 1.00 71.00 81 PRO A O 1
ATOM 652 N N . PHE A 1 82 ? -5.783 -0.372 21.213 1.00 79.75 82 PHE A N 1
ATOM 653 C CA . PHE A 1 82 ? -5.740 0.200 19.874 1.00 79.75 82 PHE A CA 1
ATOM 654 C C . PHE A 1 82 ? -7.013 -0.207 19.126 1.00 79.75 82 PHE A C 1
ATOM 656 O O . PHE A 1 82 ? -7.252 -1.388 18.874 1.00 79.75 82 PHE A O 1
ATOM 663 N N . ARG A 1 83 ? -7.852 0.779 18.801 1.00 76.38 83 ARG A N 1
ATOM 664 C CA . ARG A 1 83 ? -9.043 0.586 17.975 1.00 76.38 83 ARG A CA 1
ATOM 665 C C . ARG A 1 83 ? -8.733 1.088 16.576 1.00 76.38 83 ARG A C 1
ATOM 667 O O . ARG A 1 83 ? -8.371 2.247 16.397 1.00 76.38 83 ARG A O 1
ATOM 674 N N . PHE A 1 84 ? -8.876 0.203 15.601 1.00 80.06 84 PHE A N 1
ATOM 675 C CA . PHE A 1 84 ? -8.629 0.497 14.200 1.00 80.06 84 PHE A CA 1
ATOM 676 C C . PHE A 1 84 ? -9.808 0.017 13.365 1.00 80.06 84 PHE A C 1
ATOM 678 O O . PHE A 1 84 ? -10.172 -1.159 13.388 1.00 80.06 84 PHE A O 1
ATOM 685 N N . GLU A 1 85 ? -10.413 0.949 12.637 1.00 81.56 85 GLU A N 1
ATOM 686 C CA . GLU A 1 85 ? -11.549 0.682 11.764 1.00 81.56 85 GLU A CA 1
ATOM 687 C C . GLU A 1 85 ? -11.067 -0.023 10.491 1.00 81.56 85 GLU A C 1
ATOM 689 O O . GLU A 1 85 ? -10.359 0.552 9.662 1.00 81.56 85 GLU A O 1
ATOM 694 N N . ASN A 1 86 ? -11.502 -1.267 10.273 1.00 82.75 86 ASN A N 1
ATOM 695 C CA . ASN A 1 86 ? -11.149 -2.047 9.077 1.00 82.75 86 ASN A CA 1
ATOM 696 C C . ASN A 1 86 ? -11.523 -1.348 7.755 1.00 82.75 86 ASN A C 1
ATOM 698 O O . ASN A 1 86 ? -10.953 -1.651 6.702 1.00 82.75 86 ASN A O 1
ATOM 702 N N . MET A 1 87 ? -12.470 -0.403 7.787 1.00 84.00 87 MET A N 1
ATOM 703 C CA . MET A 1 87 ? -12.822 0.435 6.639 1.00 84.00 87 MET A CA 1
ATOM 704 C C . MET A 1 87 ? -11.616 1.220 6.101 1.00 84.00 87 MET A C 1
ATOM 706 O O . MET A 1 87 ? -11.477 1.359 4.884 1.00 84.00 87 MET A O 1
ATOM 710 N N . TRP A 1 88 ? -10.707 1.672 6.970 1.00 80.62 88 TRP A N 1
ATOM 711 C CA . TRP A 1 88 ? -9.524 2.429 6.561 1.00 80.62 88 TRP A CA 1
ATOM 712 C C . TRP A 1 88 ? -8.601 1.605 5.654 1.00 80.62 88 TRP A C 1
ATOM 714 O O . TRP A 1 88 ? -8.118 2.119 4.645 1.00 80.62 88 TRP A O 1
ATOM 724 N N . LEU A 1 89 ? -8.452 0.296 5.903 1.00 86.31 89 LEU A N 1
ATOM 725 C CA . LEU A 1 89 ? -7.685 -0.586 5.011 1.00 86.31 89 LEU A CA 1
ATOM 726 C C . LEU A 1 89 ? -8.329 -0.736 3.636 1.00 86.31 89 LEU A C 1
ATOM 728 O O . LEU A 1 89 ? -7.607 -0.883 2.653 1.00 86.31 89 LEU A O 1
ATOM 732 N N . LYS A 1 90 ? -9.663 -0.701 3.532 1.00 85.75 90 LYS A N 1
ATOM 733 C CA . LYS A 1 90 ? -10.345 -0.812 2.233 1.00 85.75 90 LYS A CA 1
ATOM 734 C C . LYS A 1 90 ? -10.037 0.394 1.350 1.00 85.75 90 LYS A C 1
ATOM 736 O O . LYS A 1 90 ? -9.670 0.210 0.192 1.00 85.75 90 LYS A O 1
ATOM 741 N N . VAL A 1 91 ? -10.125 1.601 1.911 1.00 87.50 91 VAL A N 1
ATOM 742 C CA . VAL A 1 91 ? -9.818 2.848 1.190 1.00 87.50 91 VAL A CA 1
ATOM 743 C C . VAL A 1 91 ? -8.349 2.874 0.771 1.00 87.50 91 VAL A C 1
ATOM 745 O O . VAL A 1 91 ? -8.041 3.072 -0.407 1.00 87.50 91 VAL A O 1
ATOM 748 N N . VAL A 1 92 ? -7.444 2.586 1.711 1.00 89.75 92 VAL A N 1
ATOM 749 C CA . VAL A 1 92 ? -5.997 2.575 1.458 1.00 89.75 92 VAL A CA 1
ATOM 750 C C . VAL A 1 92 ? -5.622 1.514 0.423 1.00 89.75 92 VAL A C 1
ATOM 752 O O . VAL A 1 92 ? -4.854 1.798 -0.493 1.00 89.75 92 VAL A O 1
ATOM 755 N N . LYS A 1 93 ? -6.204 0.311 0.493 1.00 90.25 93 LYS A N 1
ATOM 756 C CA . LYS A 1 93 ? -5.957 -0.764 -0.479 1.00 90.25 93 LYS A CA 1
ATOM 757 C C . LYS A 1 93 ? -6.325 -0.347 -1.901 1.00 90.25 93 LYS A C 1
ATOM 759 O O . LYS A 1 93 ? -5.575 -0.657 -2.823 1.00 90.25 93 LYS A O 1
ATOM 764 N N . THR A 1 94 ? -7.460 0.323 -2.094 1.00 90.50 94 THR A N 1
ATOM 765 C CA . THR A 1 94 ? -7.871 0.799 -3.423 1.00 90.50 94 THR A CA 1
ATOM 766 C C . THR A 1 94 ? -6.909 1.862 -3.941 1.00 90.50 94 THR A C 1
ATOM 768 O O . THR A 1 94 ? -6.404 1.730 -5.053 1.00 90.50 94 THR A O 1
ATOM 771 N N . LYS A 1 95 ? -6.557 2.846 -3.106 1.00 91.38 95 LYS A N 1
ATOM 772 C CA . LYS A 1 95 ? -5.619 3.911 -3.487 1.00 91.38 95 LYS A CA 1
ATOM 773 C C . LYS A 1 95 ? -4.215 3.389 -3.792 1.00 91.38 95 LYS A C 1
ATOM 775 O O . LYS A 1 95 ? -3.606 3.815 -4.766 1.00 91.38 95 LYS A O 1
ATOM 780 N N . LEU A 1 96 ? -3.732 2.405 -3.034 1.00 89.50 96 LEU A N 1
ATOM 781 C CA . LEU A 1 96 ? -2.456 1.738 -3.312 1.00 89.50 96 LEU A CA 1
ATOM 782 C C . LEU A 1 96 ? -2.471 0.973 -4.639 1.00 89.50 96 LEU A C 1
ATOM 784 O O . LEU A 1 96 ? -1.455 0.934 -5.328 1.00 89.50 96 LEU A O 1
ATOM 788 N N . LYS A 1 97 ? -3.604 0.368 -5.018 1.00 89.00 97 LYS A N 1
ATOM 789 C CA . LYS A 1 97 ? -3.736 -0.301 -6.322 1.00 89.00 97 LYS A CA 1
ATOM 790 C C . LYS A 1 97 ? -3.698 0.692 -7.481 1.00 89.00 97 LYS A C 1
ATOM 792 O O . LYS A 1 97 ? -3.024 0.407 -8.467 1.00 89.00 97 LYS A O 1
ATOM 797 N N . GLU A 1 98 ? -4.404 1.816 -7.357 1.00 92.31 98 GLU A N 1
ATOM 798 C CA . GLU A 1 98 ? -4.382 2.915 -8.335 1.00 92.31 98 GLU A CA 1
ATOM 799 C C . GLU A 1 98 ? -2.956 3.453 -8.492 1.00 92.31 98 GLU A C 1
ATOM 801 O O . GLU A 1 98 ? -2.379 3.367 -9.572 1.00 92.31 98 GLU A O 1
ATOM 806 N N . TRP A 1 99 ? -2.325 3.847 -7.384 1.00 92.94 99 TRP A N 1
ATOM 807 C CA . TRP A 1 99 ? -0.949 4.342 -7.381 1.00 92.94 99 TRP A CA 1
ATOM 808 C C . TRP A 1 99 ? 0.045 3.345 -7.989 1.00 92.94 99 TRP A C 1
ATOM 810 O O . TRP A 1 99 ? 0.882 3.722 -8.806 1.00 92.94 99 TRP A O 1
ATOM 820 N N . ASN A 1 100 ? -0.065 2.056 -7.648 1.00 89.69 100 ASN A N 1
ATOM 821 C CA . ASN A 1 100 ? 0.817 1.040 -8.214 1.00 89.69 100 ASN A CA 1
ATOM 822 C C . ASN A 1 100 ? 0.643 0.904 -9.733 1.00 89.69 100 ASN A C 1
ATOM 824 O O . ASN A 1 100 ? 1.625 0.728 -10.452 1.00 89.69 100 ASN A O 1
ATOM 828 N N . LYS A 1 101 ? -0.597 0.991 -10.227 1.00 88.75 101 LYS A N 1
ATOM 829 C CA . LYS A 1 101 ? -0.894 0.943 -11.662 1.00 88.75 101 LYS A CA 1
ATOM 830 C C . LYS A 1 101 ? -0.293 2.146 -12.393 1.00 88.75 101 LYS A C 1
ATOM 832 O O . LYS A 1 101 ? 0.305 1.947 -13.450 1.00 88.75 101 LYS A O 1
ATOM 837 N N . ASP A 1 102 ? -0.428 3.339 -11.824 1.00 88.62 102 ASP A N 1
ATOM 838 C CA . ASP A 1 102 ? -0.037 4.589 -12.480 1.00 88.62 102 ASP A CA 1
ATOM 839 C C . ASP A 1 102 ? 1.484 4.802 -12.449 1.00 88.62 102 ASP A C 1
ATOM 841 O O . ASP A 1 102 ? 2.092 5.163 -13.460 1.00 88.62 102 ASP A O 1
ATOM 845 N N . VAL A 1 103 ? 2.128 4.507 -11.315 1.00 87.50 103 VAL A N 1
ATOM 846 C CA . VAL A 1 103 ? 3.566 4.745 -11.128 1.00 87.50 103 VAL A CA 1
ATOM 847 C C . VAL A 1 103 ? 4.414 3.608 -11.698 1.00 87.50 103 VAL A C 1
ATOM 849 O O . VAL A 1 103 ? 5.300 3.852 -12.522 1.00 87.50 103 VAL A O 1
ATOM 852 N N . PHE A 1 104 ? 4.143 2.360 -11.303 1.00 85.06 104 PHE A N 1
ATOM 853 C CA . PHE A 1 104 ? 4.992 1.213 -11.661 1.00 85.06 104 PHE A CA 1
ATOM 854 C C . PHE A 1 104 ? 4.408 0.381 -12.803 1.00 85.06 104 PHE A C 1
ATOM 856 O O . PHE A 1 104 ? 5.142 -0.074 -13.681 1.00 85.06 104 PHE A O 1
ATOM 863 N N . GLY A 1 105 ? 3.089 0.185 -12.812 1.00 86.88 105 GLY A N 1
ATOM 864 C CA . GLY A 1 105 ? 2.399 -0.652 -13.785 1.00 86.88 105 GLY A CA 1
ATOM 865 C C . GLY A 1 105 ? 2.947 -2.085 -13.820 1.00 86.88 105 GLY A C 1
ATOM 866 O O . GLY A 1 105 ? 3.201 -2.712 -12.790 1.00 86.88 105 GLY A O 1
ATOM 867 N N . ARG 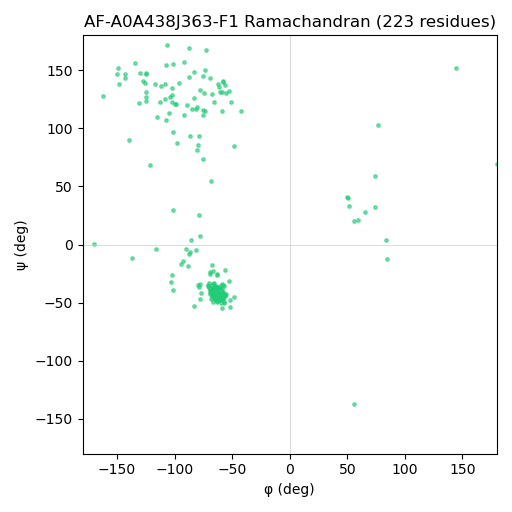A 1 106 ? 3.119 -2.629 -15.031 1.00 88.81 106 ARG A N 1
ATOM 868 C CA . ARG A 1 106 ? 3.766 -3.932 -15.248 1.00 88.81 106 ARG A CA 1
ATOM 869 C C . ARG A 1 106 ? 5.284 -3.743 -15.345 1.00 88.81 106 ARG A C 1
ATOM 871 O O . ARG A 1 106 ? 5.797 -3.487 -16.429 1.00 88.81 106 ARG A O 1
ATOM 878 N N . VAL A 1 107 ? 5.979 -3.892 -14.214 1.00 89.62 107 VAL A N 1
ATOM 879 C CA . VAL A 1 107 ? 7.445 -3.721 -14.091 1.00 89.62 107 VAL A CA 1
ATOM 880 C C . VAL A 1 107 ? 8.218 -4.538 -15.132 1.00 89.62 107 VAL A C 1
ATOM 882 O O . VAL A 1 107 ? 9.061 -3.985 -15.827 1.00 89.62 107 VAL A O 1
ATOM 885 N N . GLU A 1 108 ? 7.885 -5.820 -15.305 1.00 88.62 108 GLU A N 1
ATOM 886 C CA . GLU A 1 108 ? 8.534 -6.703 -16.288 1.00 88.62 108 GLU A CA 1
ATOM 887 C C . GLU A 1 108 ? 8.357 -6.204 -17.730 1.00 88.62 108 GLU A C 1
ATOM 889 O O . GLU A 1 108 ? 9.312 -6.162 -18.500 1.00 88.62 108 GLU A O 1
ATOM 894 N N . TYR A 1 109 ? 7.153 -5.741 -18.077 1.00 90.44 109 TYR A N 1
ATOM 895 C CA . TYR A 1 109 ? 6.884 -5.151 -19.389 1.00 90.44 109 TYR A CA 1
ATOM 896 C C . TYR A 1 109 ? 7.723 -3.887 -19.615 1.00 90.44 109 TYR A C 1
ATOM 898 O O . TYR A 1 109 ? 8.365 -3.757 -20.652 1.00 90.44 109 TYR A O 1
ATOM 906 N N . ARG A 1 110 ? 7.772 -2.975 -18.634 1.00 91.81 110 ARG A N 1
ATOM 907 C CA . ARG A 1 110 ? 8.568 -1.741 -18.744 1.00 91.81 110 ARG A CA 1
ATOM 908 C C . ARG A 1 110 ? 10.071 -2.020 -18.828 1.00 91.81 110 ARG A C 1
ATOM 910 O O . ARG A 1 110 ? 10.761 -1.360 -19.598 1.00 91.81 110 ARG A O 1
ATOM 917 N N . LYS A 1 111 ? 10.560 -3.033 -18.106 1.00 94.06 111 LYS A N 1
ATOM 918 C CA . LYS A 1 111 ? 11.941 -3.521 -18.209 1.00 94.06 111 LYS A CA 1
ATOM 919 C C . LYS A 1 111 ? 12.264 -4.001 -19.626 1.00 94.06 111 LYS A C 1
ATOM 921 O O . LYS A 1 111 ? 13.306 -3.628 -20.151 1.00 94.06 111 LYS A O 1
ATOM 926 N N . ASN A 1 112 ? 11.377 -4.785 -20.242 1.00 93.81 112 ASN A N 1
ATOM 927 C CA . ASN A 1 112 ? 11.580 -5.291 -21.603 1.00 93.81 112 ASN A CA 1
ATOM 928 C C . ASN A 1 112 ? 11.566 -4.157 -22.638 1.00 93.81 112 ASN A C 1
ATOM 930 O O . ASN A 1 112 ? 12.460 -4.096 -23.469 1.00 93.81 112 ASN A O 1
ATOM 934 N N . VAL A 1 113 ? 10.648 -3.191 -22.519 1.00 94.69 113 VAL A N 1
ATOM 935 C CA . VAL A 1 113 ? 10.645 -1.996 -23.387 1.00 94.69 113 VAL A CA 1
ATOM 936 C C . VAL A 1 113 ? 11.953 -1.202 -23.257 1.00 94.69 113 VAL A C 1
ATOM 938 O O . VAL A 1 113 ? 12.531 -0.783 -24.258 1.00 94.69 113 VAL A O 1
ATOM 941 N N . ALA A 1 114 ? 12.455 -1.014 -22.033 1.00 93.94 114 ALA A N 1
ATOM 942 C CA . ALA A 1 114 ? 13.731 -0.334 -21.813 1.00 93.94 114 ALA A CA 1
ATOM 943 C C . ALA A 1 114 ? 14.928 -1.136 -22.367 1.00 93.94 114 ALA A C 1
ATOM 945 O O . ALA A 1 114 ? 15.883 -0.545 -22.873 1.00 93.94 114 ALA A O 1
ATOM 946 N N . LEU A 1 115 ? 14.867 -2.472 -22.314 1.00 95.31 115 LEU A N 1
ATOM 947 C CA . LEU A 1 115 ? 15.866 -3.353 -22.919 1.00 95.31 115 LEU A CA 1
ATOM 948 C C . LEU A 1 115 ? 15.880 -3.219 -24.445 1.00 95.31 115 LEU A C 1
ATOM 950 O O . LEU A 1 115 ? 16.957 -3.064 -25.018 1.00 95.31 115 LEU A O 1
ATOM 954 N N . ASP A 1 116 ? 14.713 -3.221 -25.088 1.00 95.81 116 ASP A N 1
ATOM 955 C CA . ASP A 1 116 ? 14.589 -3.065 -26.542 1.00 95.81 116 ASP A CA 1
ATOM 956 C C . ASP A 1 116 ? 15.180 -1.723 -27.001 1.00 95.81 116 ASP A C 1
ATOM 958 O O . ASP A 1 116 ? 15.955 -1.665 -27.959 1.00 95.81 116 ASP A O 1
ATOM 962 N N . GLN A 1 117 ? 14.906 -0.641 -26.261 1.00 94.44 117 GLN A N 1
ATOM 963 C CA . GLN A 1 117 ? 15.483 0.676 -26.541 1.00 94.44 117 GLN A CA 1
ATOM 964 C C . GLN A 1 117 ? 17.013 0.686 -26.387 1.00 94.44 117 GLN A C 1
ATOM 966 O O . GLN A 1 117 ? 17.717 1.309 -27.186 1.00 94.44 117 GLN A O 1
ATOM 971 N N . MET A 1 118 ? 17.545 -0.009 -25.376 1.00 93.00 118 MET A N 1
ATOM 972 C CA . MET A 1 118 ? 18.990 -0.153 -25.187 1.00 93.00 118 MET A CA 1
ATOM 973 C C . MET A 1 118 ? 19.628 -0.930 -26.349 1.00 93.00 118 MET A C 1
ATOM 975 O O . MET A 1 118 ? 20.644 -0.497 -26.895 1.00 93.00 118 MET A O 1
ATOM 979 N N . GLN A 1 119 ? 19.011 -2.044 -26.757 1.00 93.38 119 GLN A N 1
ATOM 980 C CA . GLN A 1 119 ? 19.480 -2.881 -27.864 1.00 93.38 119 GLN A CA 1
ATOM 981 C C . GLN A 1 119 ? 19.462 -2.132 -29.198 1.00 93.38 119 GLN A C 1
ATOM 983 O O . GLN A 1 119 ? 20.404 -2.263 -29.981 1.00 93.38 119 GLN A O 1
ATOM 988 N N . PHE A 1 120 ? 18.439 -1.307 -29.437 1.00 94.25 120 PHE A N 1
ATOM 989 C CA . PHE A 1 120 ? 18.369 -0.433 -30.606 1.00 94.25 120 PHE A CA 1
ATOM 990 C C . PHE A 1 120 ? 19.587 0.500 -30.692 1.00 94.25 120 PHE A C 1
ATOM 992 O O . PHE A 1 120 ? 20.258 0.554 -31.726 1.00 94.25 120 PHE A O 1
ATOM 999 N N . TRP A 1 12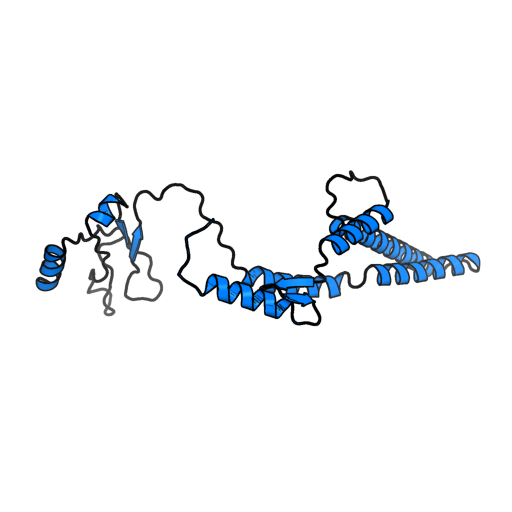1 ? 19.915 1.200 -29.601 1.00 93.88 121 TRP A N 1
ATOM 1000 C CA . TRP A 1 121 ? 21.055 2.122 -29.583 1.00 93.88 121 TRP A CA 1
ATOM 1001 C C . TRP A 1 121 ? 22.403 1.407 -29.705 1.00 93.88 121 TRP A C 1
ATOM 1003 O O . TRP A 1 121 ? 23.287 1.891 -30.413 1.00 93.88 121 TRP A O 1
ATOM 1013 N N . ASP A 1 122 ? 22.556 0.243 -29.070 1.00 91.56 122 ASP A N 1
ATOM 1014 C CA . ASP A 1 122 ? 23.770 -0.570 -29.197 1.00 91.56 122 ASP A CA 1
ATOM 1015 C C . ASP A 1 122 ? 23.942 -1.126 -30.625 1.00 91.56 122 ASP A C 1
ATOM 1017 O O . ASP A 1 122 ? 25.066 -1.233 -31.114 1.00 91.56 122 ASP A O 1
ATOM 1021 N N . ALA A 1 123 ? 22.852 -1.450 -31.330 1.00 93.88 123 ALA A N 1
ATOM 1022 C CA . ALA A 1 123 ? 22.903 -1.845 -32.739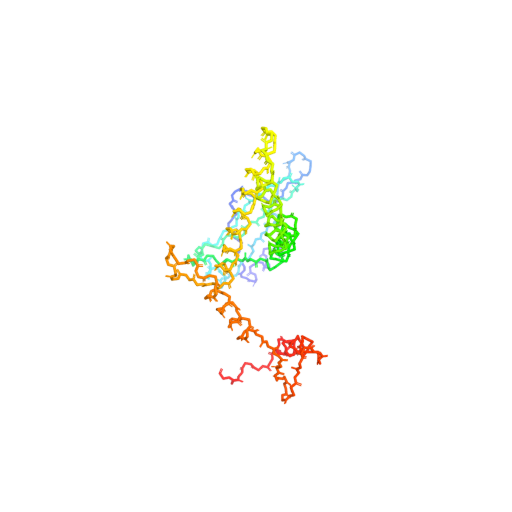 1.00 93.88 123 ALA A CA 1
ATOM 1023 C C . ALA A 1 123 ? 23.281 -0.668 -33.651 1.00 93.88 123 ALA A C 1
ATOM 1025 O O . ALA A 1 123 ? 24.115 -0.817 -34.547 1.00 93.88 123 ALA A O 1
ATOM 1026 N N . LYS A 1 124 ? 22.715 0.517 -33.400 1.00 93.44 124 LYS A N 1
ATOM 1027 C CA . LYS A 1 124 ? 23.007 1.724 -34.180 1.00 93.44 124 LYS A CA 1
ATOM 1028 C C . LYS A 1 124 ? 24.474 2.139 -34.062 1.00 93.44 124 LYS A C 1
ATOM 1030 O O . LYS A 1 124 ? 25.107 2.363 -35.090 1.00 93.44 124 LYS A O 1
ATOM 1035 N N . GLU A 1 125 ? 25.043 2.133 -32.856 1.00 91.19 125 GLU A N 1
ATOM 1036 C CA . GLU A 1 125 ? 26.459 2.469 -32.629 1.00 91.19 125 GLU A CA 1
ATOM 1037 C C . GLU A 1 125 ? 27.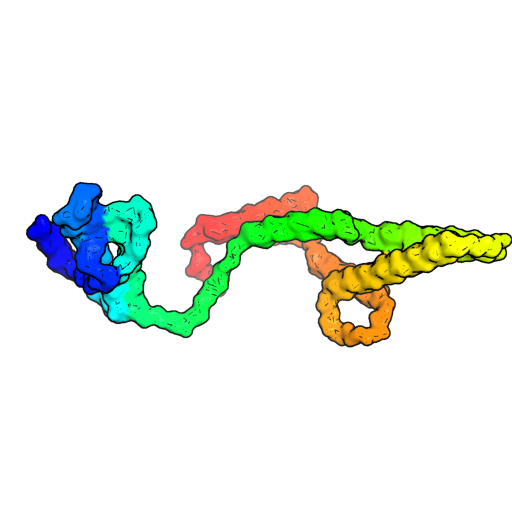427 1.528 -33.363 1.00 91.19 125 GLU A C 1
ATOM 1039 O O . GLU A 1 125 ? 28.461 1.966 -33.863 1.00 91.19 125 GLU A O 1
ATOM 1044 N N . LYS A 1 126 ? 27.088 0.235 -33.481 1.00 91.81 126 LYS A N 1
ATOM 1045 C CA . LYS A 1 126 ? 27.913 -0.730 -34.231 1.00 91.81 126 LYS A CA 1
ATOM 1046 C C . LYS A 1 126 ? 28.027 -0.392 -35.716 1.00 91.81 126 LYS A C 1
ATOM 1048 O O . LYS A 1 126 ? 28.981 -0.815 -36.359 1.00 91.81 126 LYS A O 1
ATOM 1053 N N . THR A 1 127 ? 27.037 0.311 -36.259 1.00 92.81 127 THR A N 1
ATOM 1054 C CA . THR A 1 127 ? 26.950 0.621 -37.693 1.00 92.81 127 THR A CA 1
ATOM 1055 C C . THR A 1 127 ? 27.351 2.056 -38.011 1.00 92.81 127 THR A C 1
ATOM 1057 O O . THR A 1 127 ? 27.902 2.305 -39.077 1.00 92.81 127 THR A O 1
ATOM 1060 N N . ASN A 1 128 ? 27.095 2.996 -37.099 1.00 91.50 128 ASN A N 1
ATOM 1061 C CA . ASN A 1 128 ? 27.242 4.426 -37.337 1.00 91.50 128 ASN A CA 1
ATOM 1062 C C . ASN A 1 128 ? 27.777 5.141 -36.093 1.00 91.50 128 ASN A C 1
ATOM 1064 O O . ASN A 1 128 ? 27.433 4.795 -34.961 1.00 91.50 128 ASN A O 1
ATOM 1068 N N . ARG A 1 129 ? 28.570 6.200 -36.300 1.00 90.94 129 ARG A N 1
ATOM 1069 C CA . ARG A 1 129 ? 28.922 7.121 -35.209 1.00 90.94 129 ARG A CA 1
ATOM 1070 C C . ARG A 1 129 ? 27.666 7.876 -34.782 1.00 90.94 129 ARG A C 1
ATOM 1072 O O . ARG A 1 129 ? 26.978 8.441 -35.626 1.00 90.94 129 ARG A O 1
ATOM 1079 N N . LEU A 1 130 ? 27.399 7.879 -33.481 1.00 92.00 130 LEU A N 1
ATOM 1080 C CA . LEU A 1 130 ? 26.255 8.574 -32.900 1.00 92.00 130 LEU A CA 1
ATOM 1081 C C . LEU A 1 130 ? 26.498 10.087 -32.851 1.00 92.00 130 LEU A C 1
ATOM 1083 O O . LEU A 1 130 ? 27.622 10.535 -32.600 1.00 92.00 130 LEU A O 1
ATOM 1087 N N . THR A 1 131 ? 25.439 10.868 -33.052 1.00 94.69 131 THR A N 1
ATOM 1088 C CA . THR A 1 131 ? 25.456 12.313 -32.772 1.00 94.69 131 THR A CA 1
ATOM 1089 C C . THR A 1 131 ? 25.447 12.577 -31.262 1.00 94.69 131 THR A C 1
ATOM 1091 O O . THR A 1 131 ? 25.185 11.679 -30.462 1.00 94.69 131 THR A O 1
ATOM 1094 N N . LEU A 1 132 ? 25.712 13.819 -30.844 1.00 93.75 132 LEU A N 1
ATOM 1095 C CA . LEU A 1 132 ? 25.669 14.189 -29.424 1.00 93.75 132 LEU A CA 1
ATOM 1096 C C . LEU A 1 132 ? 24.285 13.917 -28.798 1.00 93.75 132 LEU A C 1
ATOM 1098 O O . LEU A 1 132 ? 24.205 13.378 -27.697 1.00 93.75 132 LEU A O 1
ATOM 1102 N N . GLU A 1 133 ? 23.209 14.235 -29.522 1.00 94.25 133 GLU A N 1
ATOM 1103 C CA . GLU A 1 133 ? 21.827 13.979 -29.091 1.00 94.25 133 GLU A CA 1
ATOM 1104 C C . GLU A 1 133 ? 21.543 12.478 -28.949 1.00 94.25 133 GLU A C 1
ATOM 1106 O O . GLU A 1 133 ? 20.916 12.040 -27.989 1.00 94.25 133 GLU A O 1
ATOM 1111 N N . GLU A 1 134 ? 22.053 11.661 -29.870 1.00 93.25 134 GLU A N 1
ATOM 1112 C CA . GLU A 1 134 ? 21.881 10.206 -29.839 1.00 93.25 134 GLU A CA 1
ATOM 1113 C C . GLU A 1 134 ? 22.689 9.538 -28.720 1.00 93.25 134 GLU A C 1
ATOM 1115 O O . GLU A 1 134 ? 22.235 8.562 -28.118 1.00 93.25 134 GLU A O 1
ATOM 1120 N N . VAL A 1 135 ? 23.879 10.065 -28.412 1.00 92.81 135 VAL A N 1
ATOM 1121 C CA . VAL A 1 135 ? 24.676 9.636 -27.253 1.00 92.81 135 VAL A CA 1
ATOM 1122 C C . VAL A 1 135 ? 23.913 9.902 -25.956 1.00 92.81 135 VAL A C 1
ATOM 1124 O O . VAL A 1 135 ? 23.888 9.037 -25.076 1.00 92.81 135 VAL A O 1
ATOM 1127 N N . GLU A 1 136 ? 23.268 11.063 -25.849 1.00 94.44 136 GLU A N 1
ATOM 1128 C CA . GLU A 1 136 ? 22.453 11.419 -24.690 1.00 94.44 136 GLU A CA 1
ATOM 1129 C C . GLU A 1 136 ? 21.209 10.524 -24.578 1.00 94.44 136 GLU A C 1
ATOM 1131 O O . GLU A 1 136 ? 21.012 9.874 -23.552 1.00 94.44 136 GLU A O 1
ATOM 1136 N N . ALA A 1 137 ? 20.451 10.355 -25.666 1.00 93.38 137 ALA A N 1
ATOM 1137 C CA . ALA A 1 137 ? 19.283 9.470 -25.699 1.00 93.38 137 ALA A CA 1
ATOM 1138 C C . ALA A 1 137 ? 19.630 8.010 -25.340 1.00 93.38 137 ALA A C 1
ATOM 1140 O O . ALA A 1 137 ? 18.862 7.306 -24.677 1.00 93.38 137 ALA A O 1
ATOM 1141 N N . ARG A 1 138 ? 20.819 7.537 -25.732 1.00 92.94 138 ARG A N 1
ATOM 1142 C CA . ARG A 1 138 ? 21.332 6.225 -25.317 1.00 92.94 138 ARG A CA 1
ATOM 1143 C C . ARG A 1 138 ? 21.644 6.171 -23.824 1.00 92.94 138 ARG A C 1
ATOM 1145 O O . ARG A 1 138 ? 21.377 5.148 -23.185 1.00 92.94 138 ARG A O 1
ATOM 1152 N N . ARG A 1 139 ? 22.251 7.224 -23.269 1.00 93.19 139 ARG A N 1
ATOM 1153 C CA . ARG A 1 139 ? 22.535 7.314 -21.830 1.00 93.19 139 ARG A CA 1
ATOM 1154 C C . ARG A 1 139 ? 21.237 7.218 -21.035 1.00 93.19 139 ARG A C 1
ATOM 1156 O O . ARG A 1 139 ? 21.160 6.398 -20.123 1.00 93.19 139 ARG A O 1
ATOM 1163 N N . GLU A 1 140 ? 20.216 7.968 -21.435 1.00 94.69 140 GLU A N 1
ATOM 1164 C CA . GLU A 1 140 ? 18.885 7.920 -20.824 1.00 94.69 140 GLU A CA 1
ATOM 1165 C C . GLU A 1 140 ? 18.258 6.523 -20.911 1.00 94.69 140 GLU A C 1
ATOM 1167 O O . GLU A 1 140 ? 17.813 5.988 -19.895 1.00 94.69 140 GLU A O 1
ATOM 1172 N N . ALA A 1 141 ? 18.304 5.874 -22.081 1.00 93.00 141 ALA A N 1
ATOM 1173 C CA . ALA A 1 141 ? 17.791 4.511 -22.248 1.00 93.00 141 ALA A CA 1
ATOM 1174 C C . ALA A 1 141 ? 18.479 3.499 -21.309 1.00 93.00 141 ALA A C 1
ATOM 1176 O O . ALA A 1 141 ? 17.827 2.617 -20.744 1.00 93.00 141 ALA A O 1
ATOM 1177 N N . ARG A 1 142 ? 19.796 3.640 -21.098 1.00 93.00 142 ARG A N 1
ATOM 1178 C CA . ARG A 1 142 ? 20.557 2.798 -20.160 1.00 93.00 142 ARG A CA 1
ATOM 1179 C C . ARG A 1 142 ? 20.158 3.035 -18.710 1.00 93.00 142 ARG A C 1
ATOM 1181 O O . ARG A 1 142 ? 20.024 2.064 -17.964 1.00 93.00 142 ARG A O 1
ATOM 1188 N N . GLU A 1 143 ? 19.985 4.287 -18.302 1.00 95.38 143 GLU A N 1
ATOM 1189 C CA . GLU A 1 143 ? 19.551 4.609 -16.938 1.00 95.38 143 GLU A CA 1
ATOM 1190 C C . GLU A 1 143 ? 18.114 4.144 -16.675 1.00 95.38 143 GLU A C 1
ATOM 1192 O O . GLU A 1 143 ? 17.838 3.561 -15.623 1.00 95.38 143 GLU A O 1
ATOM 1197 N N . GLU A 1 144 ? 17.218 4.279 -17.656 1.00 94.00 144 GLU A N 1
ATOM 1198 C CA . GLU A 1 144 ? 15.848 3.777 -17.545 1.00 94.00 144 GLU A CA 1
ATOM 1199 C C . GLU A 1 144 ? 15.828 2.244 -17.415 1.00 94.00 144 GLU A C 1
ATOM 1201 O O . GLU A 1 144 ? 15.138 1.706 -16.545 1.00 94.00 144 GLU A O 1
ATOM 1206 N N . TYR A 1 145 ? 16.644 1.519 -18.191 1.00 94.69 145 TYR A N 1
ATOM 1207 C CA . TYR A 1 145 ? 16.772 0.065 -18.042 1.00 94.69 145 TYR A CA 1
ATOM 1208 C C . TYR A 1 145 ? 17.298 -0.334 -16.653 1.00 94.69 145 TYR A C 1
ATOM 1210 O O . TYR A 1 145 ? 16.696 -1.182 -15.986 1.00 94.69 145 TYR A O 1
ATOM 1218 N N . LYS A 1 146 ? 18.370 0.310 -16.165 1.00 94.44 146 LYS A N 1
ATOM 1219 C CA . LYS A 1 146 ? 18.922 0.057 -14.818 1.00 94.44 146 LYS A CA 1
ATOM 1220 C C . LYS A 1 146 ? 17.875 0.259 -13.723 1.00 94.44 146 LYS A C 1
ATOM 1222 O O . LYS A 1 146 ? 17.759 -0.573 -12.821 1.00 94.44 146 LYS A O 1
ATOM 1227 N N . LYS A 1 147 ? 17.094 1.337 -13.815 1.00 94.19 147 LYS A N 1
ATOM 1228 C CA . LYS A 1 147 ? 15.991 1.639 -12.896 1.00 94.19 147 LYS A CA 1
ATOM 1229 C C . LYS A 1 147 ? 14.950 0.518 -12.869 1.00 94.19 147 LYS A C 1
ATOM 1231 O O . LYS A 1 147 ? 14.559 0.091 -11.782 1.00 94.19 147 LYS A O 1
ATOM 1236 N N . TRP A 1 148 ? 14.519 0.007 -14.025 1.00 94.00 148 TRP A N 1
ATOM 1237 C CA . TRP A 1 148 ? 13.524 -1.074 -14.072 1.00 94.00 148 TRP A CA 1
ATOM 1238 C C . TRP A 1 148 ? 14.058 -2.412 -13.564 1.00 94.00 148 TRP A C 1
ATOM 1240 O O . TRP A 1 148 ? 13.326 -3.125 -12.876 1.00 94.00 148 TRP A O 1
ATOM 1250 N N . VAL A 1 149 ? 15.328 -2.728 -13.827 1.00 91.88 149 VAL A N 1
ATOM 1251 C CA . VAL A 1 149 ? 15.993 -3.914 -13.260 1.00 91.88 149 VAL A CA 1
ATOM 1252 C C . VAL A 1 149 ? 16.034 -3.839 -11.731 1.00 91.88 149 VAL A C 1
ATOM 1254 O O . VAL A 1 149 ? 15.671 -4.802 -11.056 1.00 91.88 149 VAL A O 1
ATOM 1257 N N . LEU A 1 150 ? 16.402 -2.682 -11.170 1.00 91.00 150 LEU A N 1
ATOM 1258 C CA . LEU A 1 150 ? 16.419 -2.479 -9.719 1.00 91.00 150 LEU A CA 1
ATOM 1259 C C . LEU A 1 150 ? 15.015 -2.608 -9.109 1.00 91.00 150 LEU A C 1
ATOM 1261 O O . LEU A 1 150 ? 14.837 -3.263 -8.082 1.00 91.00 150 LEU A O 1
ATOM 1265 N N . LEU A 1 151 ? 14.003 -2.012 -9.743 1.00 90.44 151 LEU A N 1
ATOM 1266 C CA . LEU A 1 151 ? 12.615 -2.108 -9.282 1.00 90.44 151 LEU A CA 1
ATOM 1267 C C . LEU A 1 151 ? 12.086 -3.546 -9.314 1.00 90.44 151 LEU A C 1
ATOM 1269 O O . LEU A 1 151 ? 11.334 -3.941 -8.419 1.00 90.44 151 LEU A O 1
ATOM 1273 N N . GLU A 1 152 ? 12.472 -4.341 -10.311 1.00 89.38 152 GLU A N 1
ATOM 1274 C CA . GLU A 1 152 ? 12.140 -5.763 -10.368 1.00 89.38 152 GLU A CA 1
ATOM 1275 C C . GLU A 1 152 ? 12.777 -6.534 -9.204 1.00 89.38 152 GLU A C 1
ATOM 1277 O O . GLU A 1 152 ? 12.073 -7.270 -8.508 1.00 89.38 152 GLU A O 1
ATOM 1282 N N . GLU A 1 153 ? 14.066 -6.312 -8.931 1.00 86.38 153 GLU A N 1
ATOM 1283 C CA . GLU A 1 153 ? 14.762 -6.920 -7.789 1.00 86.38 153 GLU A CA 1
ATOM 1284 C C . GLU A 1 153 ? 14.066 -6.576 -6.461 1.00 86.38 153 GLU A C 1
ATOM 1286 O O . GLU A 1 153 ? 13.731 -7.470 -5.676 1.00 86.38 153 GLU A O 1
ATOM 1291 N N . VAL A 1 154 ? 13.771 -5.289 -6.234 1.00 85.75 154 VAL A N 1
ATOM 1292 C CA . VAL A 1 154 ? 13.057 -4.814 -5.036 1.00 85.75 154 VAL A CA 1
ATOM 1293 C C . VAL A 1 154 ? 11.674 -5.457 -4.931 1.00 85.75 154 VAL A C 1
ATOM 1295 O O . VAL A 1 154 ? 11.278 -5.904 -3.852 1.00 85.75 154 VAL A O 1
ATOM 1298 N N . THR A 1 155 ? 10.950 -5.568 -6.048 1.00 85.50 155 THR A N 1
ATOM 1299 C CA . THR A 1 155 ? 9.624 -6.199 -6.089 1.00 85.50 155 THR A CA 1
ATOM 1300 C C . THR A 1 155 ? 9.691 -7.666 -5.665 1.00 85.50 155 THR A C 1
ATOM 1302 O O . THR A 1 155 ? 8.848 -8.125 -4.888 1.00 85.50 155 THR A O 1
ATOM 1305 N N . TRP A 1 156 ? 10.679 -8.418 -6.152 1.00 81.00 156 TRP A N 1
ATOM 1306 C CA . TRP A 1 156 ? 10.847 -9.826 -5.788 1.00 81.00 156 TRP A CA 1
ATOM 1307 C C . TRP A 1 156 ? 11.285 -10.008 -4.340 1.00 81.00 156 TRP A C 1
ATOM 1309 O O . TRP A 1 156 ? 10.741 -10.879 -3.660 1.00 81.00 156 TRP A O 1
ATOM 1319 N N . ARG A 1 157 ? 12.167 -9.141 -3.836 1.00 79.19 157 ARG A N 1
ATOM 1320 C CA . ARG A 1 157 ? 12.561 -9.128 -2.420 1.00 79.19 157 ARG A CA 1
ATOM 1321 C C . ARG A 1 157 ? 11.372 -8.849 -1.496 1.00 79.19 157 ARG A C 1
ATOM 1323 O O . ARG A 1 157 ? 11.189 -9.534 -0.497 1.00 79.19 157 ARG A O 1
ATOM 1330 N N . GLN A 1 158 ? 10.521 -7.882 -1.835 1.00 82.00 158 GLN A N 1
ATOM 1331 C CA . GLN A 1 158 ? 9.317 -7.601 -1.045 1.00 82.00 158 GLN A CA 1
ATOM 1332 C C . GLN A 1 158 ? 8.319 -8.768 -1.079 1.00 82.00 158 GLN A C 1
ATOM 1334 O O . GLN A 1 158 ? 7.718 -9.110 -0.058 1.00 82.00 158 GLN A O 1
ATOM 1339 N N . LYS A 1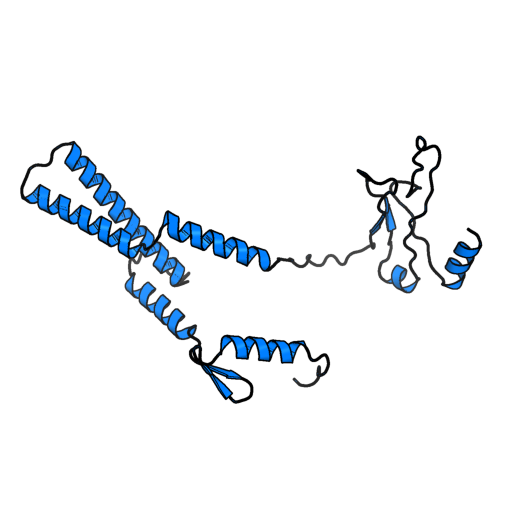 159 ? 8.137 -9.400 -2.246 1.00 80.56 159 LYS A N 1
ATOM 1340 C CA . LYS A 1 159 ? 7.212 -10.532 -2.414 1.00 80.56 159 LYS A CA 1
ATOM 1341 C C . LYS A 1 159 ? 7.681 -11.808 -1.721 1.00 80.56 159 LYS A C 1
ATOM 1343 O O . LYS A 1 159 ? 6.827 -12.570 -1.271 1.00 80.56 159 LYS A O 1
ATOM 1348 N N . SER A 1 160 ? 8.989 -12.051 -1.651 1.00 77.06 160 SER A N 1
ATOM 1349 C CA . SER A 1 160 ? 9.539 -13.243 -1.000 1.00 77.06 160 SER A CA 1
ATOM 1350 C C . SER A 1 160 ? 9.351 -13.223 0.518 1.00 77.06 160 SER A C 1
ATOM 1352 O O . SER A 1 160 ? 9.253 -14.289 1.105 1.00 77.06 160 SER A O 1
ATOM 1354 N N . ARG A 1 161 ? 9.234 -12.035 1.141 1.00 74.31 161 ARG A N 1
ATOM 1355 C CA . ARG A 1 161 ? 9.143 -11.845 2.606 1.00 74.31 161 ARG A CA 1
ATOM 1356 C C . ARG A 1 161 ? 10.347 -12.394 3.382 1.00 74.31 161 ARG A C 1
ATOM 1358 O O . ARG A 1 161 ? 10.253 -12.624 4.585 1.00 74.31 161 ARG A O 1
ATOM 1365 N N . GLU A 1 162 ? 11.478 -12.565 2.708 1.00 66.31 162 GLU A N 1
ATOM 1366 C CA . GLU A 1 162 ? 12.708 -13.064 3.316 1.00 66.31 162 GLU A CA 1
ATOM 1367 C C . GLU A 1 162 ? 13.488 -11.920 3.972 1.00 66.31 162 GLU A C 1
ATOM 1369 O O . GLU A 1 162 ? 13.934 -10.993 3.298 1.00 66.31 162 GLU A O 1
ATOM 1374 N N . VAL A 1 163 ? 13.653 -11.985 5.296 1.00 60.78 163 VAL A N 1
ATOM 1375 C CA . VAL A 1 163 ? 14.276 -10.921 6.118 1.00 60.78 163 VAL A CA 1
ATOM 1376 C C . VAL A 1 163 ? 15.788 -11.146 6.316 1.00 60.78 163 VAL A C 1
ATOM 1378 O O . VAL A 1 163 ? 16.523 -10.252 6.721 1.00 60.78 163 VAL A O 1
ATOM 1381 N N . TRP A 1 164 ? 16.270 -12.348 6.005 1.00 58.28 164 TRP A N 1
ATOM 1382 C CA . TRP A 1 164 ? 17.586 -12.880 6.382 1.00 58.28 164 TRP A CA 1
ATOM 1383 C C . TRP A 1 164 ? 18.671 -12.680 5.314 1.00 58.28 164 TRP A C 1
ATOM 1385 O O . TRP A 1 164 ? 19.859 -12.812 5.606 1.00 58.28 164 TRP A O 1
ATOM 1395 N N . LEU A 1 165 ? 18.288 -12.377 4.071 1.00 54.78 165 LEU A N 1
ATOM 1396 C CA . LEU A 1 165 ? 19.232 -12.156 2.976 1.00 54.78 165 LEU A CA 1
ATOM 1397 C C . LEU A 1 165 ? 19.828 -10.749 3.081 1.00 54.78 165 LEU A C 1
ATOM 1399 O O . LEU A 1 165 ? 19.265 -9.773 2.585 1.00 54.78 165 LEU A O 1
ATOM 1403 N N . LYS A 1 166 ? 20.985 -10.659 3.747 1.00 48.12 166 LYS A N 1
ATOM 1404 C CA . LYS A 1 166 ? 21.836 -9.463 3.746 1.00 48.12 166 LYS A CA 1
ATOM 1405 C C . LYS A 1 166 ? 22.205 -9.088 2.310 1.00 48.12 166 LYS A C 1
ATOM 1407 O O . LYS A 1 166 ? 22.539 -9.944 1.495 1.00 48.12 166 LYS A O 1
ATOM 1412 N N . GLU A 1 167 ? 22.138 -7.791 2.036 1.00 48.00 167 GLU A N 1
ATOM 1413 C CA . GLU A 1 167 ? 22.393 -7.113 0.764 1.00 48.00 167 GLU A CA 1
ATOM 1414 C C . GLU A 1 167 ? 23.705 -7.551 0.094 1.00 48.00 167 GLU A C 1
ATOM 1416 O O . GLU A 1 167 ? 24.730 -6.898 0.269 1.00 48.00 167 GLU A O 1
ATOM 1421 N N . ARG A 1 168 ? 23.709 -8.652 -0.671 1.00 50.25 168 ARG A N 1
ATOM 1422 C CA . ARG A 1 168 ? 24.736 -8.899 -1.702 1.00 50.25 168 ARG A CA 1
ATOM 1423 C C . ARG A 1 168 ? 24.507 -10.058 -2.663 1.00 50.25 168 ARG A C 1
ATOM 1425 O O . ARG A 1 168 ? 25.339 -10.222 -3.549 1.00 50.25 168 ARG A O 1
ATOM 1432 N N . ASP A 1 169 ? 23.407 -10.801 -2.570 1.00 51.81 169 ASP A N 1
ATOM 1433 C CA . ASP A 1 169 ? 23.117 -11.842 -3.557 1.00 51.81 169 ASP A CA 1
ATOM 1434 C C . ASP A 1 169 ? 22.008 -11.397 -4.525 1.00 51.81 169 ASP A C 1
ATOM 1436 O O . ASP A 1 169 ? 20.855 -11.204 -4.133 1.00 51.81 169 ASP A O 1
ATOM 1440 N N . ARG A 1 170 ? 22.365 -11.203 -5.803 1.00 54.31 170 ARG A N 1
ATOM 1441 C CA . ARG A 1 170 ? 21.459 -10.786 -6.899 1.00 54.31 170 ARG A CA 1
ATOM 1442 C C . ARG A 1 170 ? 20.624 -11.957 -7.438 1.00 54.31 170 ARG A C 1
ATOM 1444 O O . ARG A 1 170 ? 20.218 -11.962 -8.599 1.00 54.31 170 ARG A O 1
ATOM 1451 N N . ASN A 1 171 ? 20.397 -12.986 -6.627 1.00 65.94 171 ASN A N 1
ATOM 1452 C CA . ASN A 1 171 ? 19.728 -14.203 -7.057 1.00 65.94 171 ASN A CA 1
ATOM 1453 C C . ASN A 1 171 ? 18.201 -14.022 -7.077 1.00 65.94 171 ASN A C 1
ATOM 1455 O O . ASN A 1 171 ? 17.482 -14.422 -6.159 1.00 65.94 171 ASN A O 1
ATOM 1459 N N . THR A 1 172 ? 17.687 -13.425 -8.154 1.00 62.75 172 THR A N 1
ATOM 1460 C CA . THR A 1 172 ? 16.242 -13.298 -8.391 1.00 62.75 172 THR A CA 1
ATOM 1461 C C . THR A 1 172 ? 15.551 -14.663 -8.445 1.00 62.75 172 THR A C 1
ATOM 1463 O O . THR A 1 172 ? 14.438 -14.785 -7.937 1.00 62.75 172 THR A O 1
ATOM 1466 N N . SER A 1 173 ? 16.209 -15.708 -8.966 1.00 67.06 173 SER A N 1
ATOM 1467 C CA . SER A 1 173 ? 15.668 -17.078 -9.059 1.00 67.06 173 SER A CA 1
ATOM 1468 C C . SER A 1 173 ? 15.265 -17.649 -7.693 1.00 67.06 173 SER A C 1
ATOM 1470 O O . SER A 1 173 ? 14.176 -18.211 -7.552 1.00 67.06 173 SER A O 1
ATOM 1472 N N . PHE A 1 174 ? 16.074 -17.415 -6.655 1.00 72.06 174 PHE A N 1
ATOM 1473 C CA . PHE A 1 174 ? 15.726 -17.780 -5.280 1.00 72.06 174 PHE A CA 1
ATOM 1474 C C . PHE A 1 174 ? 14.444 -17.071 -4.810 1.00 72.06 174 PHE A C 1
ATOM 1476 O O . PHE A 1 174 ? 13.513 -17.712 -4.317 1.00 72.06 174 PHE A O 1
ATOM 1483 N N . PHE A 1 175 ? 14.339 -15.756 -5.025 1.00 68.38 175 PHE A N 1
ATOM 1484 C CA . PHE A 1 175 ? 13.150 -14.993 -4.635 1.00 68.38 175 PHE A CA 1
ATOM 1485 C C . PHE A 1 175 ? 11.898 -15.405 -5.420 1.00 68.38 175 PHE A C 1
ATOM 1487 O O . PHE A 1 175 ? 10.812 -15.490 -4.840 1.00 68.38 175 PHE A O 1
ATOM 1494 N N . HIS A 1 176 ? 12.040 -15.721 -6.709 1.00 70.56 176 HIS A N 1
ATOM 1495 C CA . HIS A 1 176 ? 10.974 -16.305 -7.522 1.00 70.56 176 HIS A CA 1
ATOM 1496 C C . HIS A 1 176 ? 10.508 -17.649 -6.952 1.00 70.56 176 HIS A C 1
ATOM 1498 O O . HIS A 1 176 ? 9.303 -17.869 -6.799 1.00 70.56 176 HIS A O 1
ATOM 1504 N N . MET A 1 177 ? 11.446 -18.535 -6.607 1.00 74.50 177 MET A N 1
ATOM 1505 C CA . MET A 1 177 ? 11.153 -19.843 -6.023 1.00 74.50 177 MET A CA 1
ATOM 1506 C C . MET A 1 177 ? 10.383 -19.705 -4.706 1.00 74.50 177 MET A C 1
ATOM 1508 O O . MET A 1 177 ? 9.341 -20.345 -4.544 1.00 74.50 177 MET A O 1
ATOM 1512 N N . MET A 1 178 ? 10.831 -18.821 -3.811 1.00 70.50 178 MET A N 1
ATOM 1513 C CA . MET A 1 178 ? 10.182 -18.579 -2.519 1.00 70.50 178 MET A CA 1
ATOM 1514 C C . MET A 1 178 ? 8.805 -17.930 -2.670 1.00 70.50 178 MET A C 1
ATOM 1516 O O . MET A 1 178 ? 7.829 -18.411 -2.093 1.00 70.50 178 MET A O 1
ATOM 1520 N N . ALA A 1 179 ? 8.666 -16.909 -3.520 1.00 69.50 179 ALA A N 1
ATOM 1521 C CA . ALA A 1 179 ? 7.367 -16.299 -3.808 1.00 69.50 179 ALA A CA 1
ATOM 1522 C C . ALA A 1 179 ? 6.373 -17.319 -4.398 1.00 69.50 179 ALA A C 1
ATOM 1524 O O . ALA A 1 179 ? 5.195 -17.331 -4.029 1.00 69.50 179 ALA A O 1
ATOM 1525 N N . ASN A 1 180 ? 6.840 -18.214 -5.273 1.00 76.69 180 ASN A N 1
ATOM 1526 C CA . ASN A 1 180 ? 6.028 -19.299 -5.824 1.00 76.69 180 ASN A CA 1
ATOM 1527 C C . ASN A 1 180 ? 5.702 -20.374 -4.773 1.00 76.69 180 ASN A C 1
ATOM 1529 O O . ASN A 1 180 ? 4.587 -20.893 -4.764 1.00 76.69 180 ASN A O 1
ATOM 1533 N N . ALA A 1 181 ? 6.625 -20.703 -3.865 1.00 73.88 181 ALA A N 1
ATOM 1534 C CA . ALA A 1 181 ? 6.369 -21.609 -2.745 1.00 73.88 181 ALA A CA 1
ATOM 1535 C C . ALA A 1 181 ? 5.309 -21.038 -1.790 1.00 73.88 181 ALA A C 1
ATOM 1537 O O . ALA A 1 181 ? 4.361 -21.740 -1.440 1.00 73.88 181 ALA A O 1
ATOM 1538 N N . HIS A 1 182 ? 5.395 -19.750 -1.452 1.00 75.88 182 HIS A N 1
ATOM 1539 C CA . HIS A 1 182 ? 4.369 -19.064 -0.670 1.00 75.88 182 HIS A CA 1
ATOM 1540 C C . HIS A 1 182 ? 3.029 -19.008 -1.394 1.00 75.88 182 HIS A C 1
ATOM 1542 O O . HIS A 1 182 ? 2.003 -19.268 -0.770 1.00 75.88 182 HIS A O 1
ATOM 1548 N N . ARG A 1 183 ? 3.017 -18.725 -2.705 1.00 78.19 183 ARG A N 1
ATOM 1549 C CA . ARG A 1 183 ? 1.782 -18.767 -3.500 1.00 78.19 183 ARG A CA 1
ATOM 1550 C C . ARG A 1 183 ? 1.147 -20.155 -3.449 1.00 78.19 183 ARG A C 1
ATOM 1552 O O . ARG A 1 183 ? -0.045 -20.234 -3.199 1.00 78.19 183 ARG A O 1
ATOM 1559 N N . ARG A 1 184 ? 1.931 -21.228 -3.614 1.00 78.75 184 ARG A N 1
ATOM 1560 C CA . ARG A 1 184 ? 1.441 -22.614 -3.506 1.00 78.75 184 ARG A CA 1
ATOM 1561 C C . ARG A 1 184 ? 0.897 -22.928 -2.113 1.00 78.75 184 ARG A C 1
ATOM 1563 O O . ARG A 1 184 ? -0.193 -23.467 -2.008 1.00 78.75 184 ARG A O 1
ATOM 1570 N N . ARG A 1 185 ? 1.619 -22.552 -1.053 1.00 72.50 185 ARG A N 1
ATOM 1571 C CA . ARG A 1 185 ? 1.196 -22.781 0.339 1.00 72.50 185 ARG A CA 1
ATOM 1572 C C . ARG A 1 185 ? -0.081 -22.020 0.701 1.00 72.50 185 ARG A C 1
ATOM 1574 O O . ARG A 1 185 ? -0.893 -22.529 1.462 1.00 72.50 185 ARG A O 1
ATOM 1581 N N . ASN A 1 186 ? -0.231 -20.803 0.185 1.00 74.69 186 ASN A N 1
ATOM 1582 C CA . ASN A 1 186 ? -1.376 -19.940 0.470 1.00 74.69 186 ASN A CA 1
ATOM 1583 C C . ASN A 1 186 ? -2.535 -20.148 -0.517 1.00 74.69 186 ASN A C 1
ATOM 1585 O O . ASN A 1 186 ? -3.577 -19.516 -0.357 1.00 74.69 186 ASN A O 1
ATOM 1589 N N . ASN A 1 187 ? -2.359 -20.993 -1.538 1.00 79.75 187 ASN A N 1
ATOM 1590 C CA . ASN A 1 187 ? -3.423 -21.332 -2.468 1.00 79.75 187 ASN A CA 1
ATOM 1591 C C . ASN A 1 187 ? -4.391 -22.302 -1.790 1.00 79.75 187 ASN A C 1
ATOM 1593 O O . ASN A 1 187 ? -4.047 -23.452 -1.519 1.00 79.75 187 ASN A O 1
ATOM 1597 N N . MET A 1 188 ? -5.606 -21.835 -1.523 1.00 76.06 188 MET A N 1
ATOM 1598 C CA . MET A 1 188 ? -6.671 -22.660 -0.970 1.00 76.06 188 MET A CA 1
ATOM 1599 C C . MET A 1 188 ? -7.579 -23.119 -2.109 1.00 76.06 188 MET A C 1
ATOM 1601 O O . MET A 1 188 ? -8.566 -22.471 -2.425 1.00 76.06 188 MET A O 1
ATOM 1605 N N . GLU A 1 189 ? -7.226 -24.242 -2.733 1.00 79.62 189 GLU A N 1
ATOM 1606 C CA . GLU A 1 189 ? -7.950 -24.796 -3.889 1.00 79.62 189 GLU A CA 1
ATOM 1607 C C . GLU A 1 189 ? -9.346 -25.325 -3.512 1.00 79.62 189 GLU A C 1
ATOM 1609 O O . GLU A 1 189 ? -10.321 -25.174 -4.250 1.00 79.62 189 GLU A O 1
ATOM 1614 N N . ARG A 1 190 ? -9.457 -25.933 -2.325 1.00 85.69 190 ARG A N 1
ATOM 1615 C CA . ARG A 1 190 ? -10.710 -26.469 -1.785 1.00 85.69 190 ARG A CA 1
ATOM 1616 C C . ARG A 1 190 ? -10.736 -26.427 -0.259 1.00 85.69 190 ARG A C 1
ATOM 1618 O O . ARG A 1 190 ? -9.710 -26.608 0.392 1.00 85.69 190 ARG A O 1
ATOM 1625 N N . ILE A 1 191 ? -11.918 -26.224 0.310 1.00 84.88 191 ILE A N 1
ATOM 1626 C CA . ILE A 1 191 ? -12.176 -26.186 1.753 1.00 84.88 191 ILE A CA 1
ATOM 1627 C C . ILE A 1 191 ? -13.348 -27.107 2.080 1.00 84.88 191 ILE A C 1
ATOM 1629 O O . ILE A 1 191 ? -14.261 -27.271 1.272 1.00 84.88 191 ILE A O 1
ATOM 1633 N N . ARG A 1 192 ? -13.333 -27.729 3.259 1.00 85.38 192 ARG A N 1
ATOM 1634 C CA . ARG A 1 192 ? -14.426 -28.586 3.721 1.00 85.38 192 ARG A CA 1
ATOM 1635 C C . ARG A 1 192 ? -15.320 -27.812 4.685 1.00 85.38 192 ARG A C 1
ATOM 1637 O O . ARG A 1 192 ? -14.845 -27.359 5.720 1.00 85.38 192 ARG A O 1
ATOM 1644 N N . ILE A 1 193 ? -16.602 -27.686 4.356 1.00 81.69 193 ILE A N 1
ATOM 1645 C CA . ILE A 1 193 ? -17.611 -26.989 5.167 1.00 81.69 193 ILE A CA 1
ATOM 1646 C C . ILE A 1 193 ? -18.752 -27.971 5.423 1.00 81.69 193 ILE A C 1
ATOM 1648 O O . ILE A 1 193 ? -19.304 -28.529 4.476 1.00 81.69 193 ILE A O 1
ATOM 1652 N N . ASN A 1 194 ? -19.081 -28.222 6.694 1.00 79.31 194 ASN A N 1
ATOM 1653 C CA . ASN A 1 194 ? -20.124 -29.173 7.109 1.00 79.31 194 ASN A CA 1
ATOM 1654 C C . ASN A 1 194 ? -19.999 -30.552 6.430 1.00 79.31 194 ASN A C 1
ATOM 1656 O O . ASN A 1 194 ? -20.975 -31.141 5.980 1.00 79.31 194 ASN A O 1
ATOM 1660 N N . GLY A 1 195 ? -18.767 -31.053 6.298 1.00 80.44 195 GLY A N 1
ATOM 1661 C CA . GLY A 1 195 ? -18.489 -32.355 5.687 1.00 80.44 195 GLY A CA 1
ATOM 1662 C C . GLY A 1 195 ? -18.374 -32.358 4.157 1.00 80.44 195 GLY A C 1
ATOM 1663 O O . GLY A 1 195 ? -17.819 -33.324 3.626 1.00 80.44 195 GLY A O 1
ATOM 1664 N N . VAL A 1 196 ? -18.774 -31.285 3.466 1.00 83.50 196 VAL A N 1
ATOM 1665 C CA . VAL A 1 196 ? -18.773 -31.171 1.996 1.00 83.50 196 VAL A CA 1
ATOM 1666 C C . VAL A 1 196 ? -17.582 -30.345 1.508 1.00 83.50 196 VAL A C 1
ATOM 1668 O O . VAL A 1 196 ? -17.285 -29.282 2.053 1.00 83.50 196 VAL A O 1
ATOM 1671 N N . TRP A 1 197 ? -16.892 -30.819 0.469 1.00 83.06 197 TRP A N 1
ATOM 1672 C CA . TRP A 1 197 ? -15.811 -30.071 -0.175 1.00 83.06 197 TRP A CA 1
ATOM 1673 C C . TRP A 1 197 ? -16.364 -28.981 -1.100 1.00 83.06 197 TRP A C 1
ATOM 1675 O O . TRP A 1 197 ? -17.251 -29.231 -1.914 1.00 83.06 197 TRP A O 1
ATOM 1685 N N . LYS A 1 198 ? -15.818 -27.773 -0.980 1.00 79.62 198 LYS A N 1
ATOM 1686 C CA . LYS A 1 198 ? -16.135 -26.595 -1.792 1.00 79.62 198 LYS A CA 1
ATOM 1687 C C . LYS A 1 198 ? -14.848 -26.054 -2.413 1.00 79.62 198 LYS A C 1
ATOM 1689 O O . LYS A 1 198 ? -13.860 -25.894 -1.704 1.00 79.62 198 LYS A O 1
ATOM 1694 N N . SER A 1 199 ? -14.859 -25.784 -3.714 1.00 83.75 199 SER A N 1
ATOM 1695 C CA . SER A 1 199 ? -13.772 -25.140 -4.470 1.00 83.75 199 SER A CA 1
ATOM 1696 C C . SER A 1 199 ? -14.140 -23.697 -4.833 1.00 83.75 199 SER A C 1
ATOM 1698 O O . SER A 1 199 ? -15.279 -23.276 -4.612 1.00 83.75 199 SER A O 1
ATOM 1700 N N . GLU A 1 200 ? -13.188 -22.935 -5.375 1.00 73.25 200 GLU A N 1
ATOM 1701 C CA . GLU A 1 200 ? -13.393 -21.537 -5.788 1.00 73.25 200 GLU A CA 1
ATOM 1702 C C . GLU A 1 200 ? -14.556 -21.384 -6.791 1.00 73.25 200 GLU A C 1
ATOM 1704 O O . GLU A 1 200 ? -15.436 -20.552 -6.576 1.00 73.25 200 GLU A O 1
ATOM 1709 N N . GLU A 1 201 ? -14.653 -22.270 -7.788 1.00 69.94 201 GLU A N 1
ATOM 1710 C CA . GLU A 1 201 ? -15.771 -22.324 -8.752 1.00 69.94 201 GLU A CA 1
ATOM 1711 C C . GLU A 1 201 ? -17.105 -22.776 -8.130 1.00 69.94 201 GLU A C 1
ATOM 1713 O O . GLU A 1 201 ? -18.172 -22.422 -8.621 1.00 69.94 201 GLU A O 1
ATOM 1718 N N . ASN A 1 202 ? -17.065 -23.508 -7.012 1.00 70.81 202 ASN A N 1
ATOM 1719 C CA . ASN A 1 202 ? -18.246 -24.069 -6.344 1.00 70.81 202 ASN A CA 1
ATOM 1720 C C . ASN A 1 202 ? -18.685 -23.262 -5.108 1.00 70.81 202 ASN A C 1
ATOM 1722 O O . ASN A 1 202 ? -19.233 -23.823 -4.150 1.00 70.81 202 ASN A O 1
ATOM 1726 N N . GLY A 1 203 ? -18.432 -21.951 -5.100 1.00 71.94 203 GLY A N 1
ATOM 1727 C CA . GLY A 1 203 ? -18.933 -21.053 -4.058 1.00 71.94 203 GLY A CA 1
ATOM 1728 C C . GLY A 1 203 ? -18.203 -21.180 -2.717 1.00 71.94 203 GLY A C 1
ATOM 1729 O O . GLY A 1 203 ? -18.810 -20.974 -1.667 1.00 71.94 203 GLY A O 1
ATOM 1730 N N . MET A 1 204 ? -16.902 -21.504 -2.719 1.00 78.50 204 MET A N 1
ATOM 1731 C CA . MET A 1 204 ? -16.061 -21.517 -1.509 1.00 78.50 204 MET A CA 1
ATOM 1732 C C . MET A 1 204 ? -16.220 -20.239 -0.670 1.00 78.50 204 MET A C 1
ATOM 1734 O O . MET A 1 204 ? -16.385 -20.323 0.546 1.00 78.50 204 MET A O 1
ATOM 1738 N N . SER A 1 205 ? -16.212 -19.062 -1.306 1.00 78.75 205 SER A N 1
ATOM 1739 C CA . SER A 1 205 ? -16.397 -17.777 -0.617 1.00 78.75 205 SER A CA 1
ATOM 1740 C C . SER A 1 205 ? -17.739 -17.699 0.116 1.00 78.75 205 SER A C 1
ATOM 1742 O O . SER A 1 205 ? -17.779 -17.300 1.279 1.00 78.75 205 SER A O 1
ATOM 1744 N N . GLU A 1 206 ? -18.824 -18.092 -0.545 1.00 82.19 206 GLU A N 1
ATOM 1745 C CA . GLU A 1 206 ? -20.174 -18.044 0.012 1.00 82.19 206 GLU A CA 1
ATOM 1746 C C . GLU A 1 206 ? -20.350 -19.071 1.136 1.00 82.19 206 GLU A C 1
ATOM 1748 O O . GLU A 1 206 ? -20.895 -18.754 2.195 1.00 82.19 206 GLU A O 1
ATOM 1753 N N . GLY A 1 207 ? -19.796 -20.272 0.955 1.00 82.12 207 GLY A N 1
ATOM 1754 C CA . GLY A 1 207 ? -19.770 -21.306 1.983 1.00 82.12 207 GLY A CA 1
ATOM 1755 C C . GLY A 1 207 ? -19.066 -20.843 3.260 1.00 82.12 207 GLY A C 1
ATOM 1756 O O . GLY A 1 207 ? -19.590 -21.066 4.350 1.00 82.12 207 GLY A O 1
ATOM 1757 N N . ILE A 1 208 ? -17.906 -20.186 3.140 1.00 82.19 2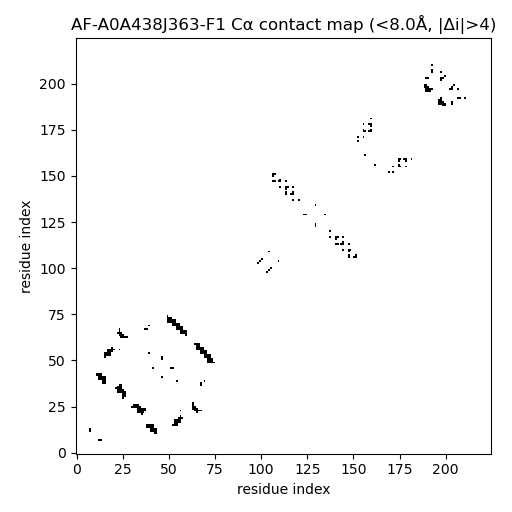08 ILE A N 1
ATOM 1758 C CA . ILE A 1 208 ? -17.161 -19.659 4.293 1.00 82.19 208 ILE A CA 1
ATOM 1759 C C . ILE A 1 208 ? -17.990 -18.594 5.015 1.00 82.19 208 ILE A C 1
ATOM 1761 O O . ILE A 1 208 ? -18.150 -18.657 6.233 1.00 82.19 208 ILE A O 1
ATOM 1765 N N . VAL A 1 209 ? -18.548 -17.632 4.273 1.00 84.44 209 VAL A N 1
ATOM 1766 C CA . VAL A 1 209 ? -19.361 -16.553 4.853 1.00 84.44 209 VAL A CA 1
ATOM 1767 C C . VAL A 1 209 ? -20.574 -17.117 5.593 1.00 84.44 209 VAL A C 1
ATOM 1769 O O . VAL A 1 209 ? -20.852 -16.692 6.714 1.00 84.44 209 VAL A O 1
ATOM 1772 N N . ASN A 1 210 ? -21.270 -18.092 5.008 1.00 83.19 210 ASN A N 1
ATOM 1773 C CA . ASN A 1 210 ? -22.436 -18.708 5.637 1.00 83.19 210 ASN A CA 1
ATOM 1774 C C . ASN A 1 210 ? -22.058 -19.539 6.868 1.00 83.19 210 ASN A C 1
ATOM 1776 O O . ASN A 1 210 ? -22.727 -19.414 7.889 1.00 83.19 210 ASN A O 1
ATOM 1780 N N . ALA A 1 211 ? -20.957 -20.296 6.827 1.00 83.44 211 ALA A N 1
ATOM 1781 C CA . ALA A 1 211 ? -20.469 -21.041 7.987 1.00 83.44 211 ALA A CA 1
ATOM 1782 C C . ALA A 1 211 ? -20.179 -20.118 9.184 1.00 83.44 211 ALA A C 1
ATOM 1784 O O . ALA A 1 211 ? -20.624 -20.391 10.299 1.00 83.44 211 ALA A O 1
ATOM 1785 N N . PHE A 1 212 ? -19.498 -18.989 8.951 1.00 81.88 212 PHE A N 1
ATOM 1786 C CA . PHE A 1 212 ? -19.218 -18.017 10.012 1.00 81.88 212 PHE A CA 1
ATOM 1787 C C . PHE A 1 212 ? -20.462 -17.256 10.473 1.00 81.88 212 PHE A C 1
ATOM 1789 O O . PHE A 1 212 ? -20.584 -16.992 11.665 1.00 81.88 212 PHE A O 1
ATOM 1796 N N . ARG A 1 213 ? -21.409 -16.936 9.580 1.00 83.69 213 ARG A N 1
ATOM 1797 C CA . ARG A 1 213 ? -22.704 -16.369 9.993 1.00 83.69 213 ARG A CA 1
ATOM 1798 C C . ARG A 1 213 ? -23.438 -17.323 10.926 1.00 83.69 213 ARG A C 1
ATOM 1800 O O . ARG A 1 213 ? -23.816 -16.909 12.008 1.00 83.69 213 ARG A O 1
ATOM 1807 N N . THR A 1 214 ? -23.577 -18.596 10.561 1.00 82.44 214 THR A N 1
ATOM 1808 C CA . THR A 1 214 ? -24.234 -19.592 11.420 1.00 82.44 214 THR A CA 1
ATOM 1809 C C . THR A 1 214 ? -23.524 -19.745 12.767 1.00 82.44 214 THR A C 1
ATOM 1811 O O . THR A 1 214 ? -24.191 -19.783 13.797 1.00 82.44 214 THR A O 1
ATOM 1814 N N . LEU A 1 215 ? -22.187 -19.777 12.777 1.00 81.94 215 LEU A N 1
ATOM 1815 C CA . LEU A 1 215 ? -21.400 -19.877 14.009 1.00 81.94 215 LEU A CA 1
ATOM 1816 C C . LEU A 1 215 ? -21.602 -18.665 14.933 1.00 81.94 215 LEU A C 1
ATOM 1818 O O . LEU A 1 215 ? -21.730 -18.828 16.140 1.00 81.94 215 LEU A O 1
ATOM 1822 N N . LEU A 1 216 ? -21.628 -17.455 14.369 1.00 79.69 216 LEU A N 1
ATOM 1823 C CA . LEU A 1 216 ? -21.688 -16.202 15.129 1.00 79.69 216 LEU A CA 1
ATOM 1824 C C . LEU A 1 216 ? -23.120 -15.743 15.445 1.00 79.69 216 LEU A C 1
ATOM 1826 O O . LEU A 1 216 ? -23.308 -14.909 16.326 1.00 79.69 216 LEU A O 1
ATOM 1830 N N . SER A 1 217 ? -24.126 -16.256 14.735 1.00 76.06 217 SER A N 1
ATOM 1831 C CA . SER A 1 217 ? -25.542 -15.939 14.959 1.00 76.06 217 SER A CA 1
ATOM 1832 C C . SER A 1 217 ? -26.220 -16.832 16.002 1.00 76.06 217 SER A C 1
ATOM 1834 O O . SER A 1 217 ? -27.346 -16.524 16.377 1.00 76.06 217 SER A O 1
ATOM 1836 N N . ASN A 1 218 ? -25.568 -17.894 16.491 1.00 66.50 218 ASN A N 1
ATOM 1837 C CA . ASN A 1 218 ? -26.080 -18.729 17.583 1.00 66.50 218 ASN A CA 1
ATOM 1838 C C . ASN A 1 218 ? -25.567 -18.222 18.948 1.00 66.50 218 ASN A C 1
ATOM 1840 O O . ASN A 1 218 ? -24.388 -18.403 19.246 1.00 66.50 218 ASN A O 1
ATOM 1844 N N . PRO A 1 219 ? -26.421 -17.666 19.833 1.00 55.72 219 PRO A N 1
ATOM 1845 C CA . PRO A 1 219 ? -26.015 -17.233 21.176 1.00 55.72 219 PRO A CA 1
ATOM 1846 C C . PRO A 1 219 ? -25.862 -18.382 22.190 1.00 55.72 219 PRO A C 1
ATOM 1848 O O . PRO A 1 219 ? -25.688 -18.126 23.377 1.00 55.72 219 PRO A O 1
ATOM 1851 N N . GLY A 1 220 ? -25.954 -19.644 21.769 1.00 55.00 220 GLY A N 1
ATOM 1852 C CA . GLY A 1 220 ? -26.009 -20.792 22.672 1.00 55.00 220 GLY A CA 1
ATOM 1853 C C . GLY A 1 220 ? -25.179 -21.959 22.167 1.00 55.00 220 GLY A C 1
ATOM 1854 O O . GLY A 1 220 ? -25.678 -22.778 21.406 1.00 55.00 220 GLY A O 1
ATOM 1855 N N . ASN A 1 221 ? -23.905 -21.985 22.557 1.00 45.00 221 ASN A N 1
ATOM 1856 C CA . ASN A 1 221 ? -23.185 -23.170 23.039 1.00 45.00 221 ASN A CA 1
ATOM 1857 C C . ASN A 1 221 ? -21.748 -22.762 23.378 1.00 45.00 221 ASN A C 1
ATOM 1859 O O . ASN A 1 221 ? -20.780 -23.143 22.728 1.00 45.00 221 ASN A O 1
ATOM 1863 N N . GLY A 1 222 ? -21.621 -21.968 24.442 1.00 47.97 222 GLY A N 1
ATOM 1864 C CA . GLY A 1 222 ? -20.414 -21.971 25.257 1.00 47.97 222 GLY A CA 1
ATOM 1865 C C . GLY A 1 222 ? -20.412 -23.227 26.126 1.00 47.97 222 GLY A C 1
ATOM 1866 O O . GLY A 1 222 ? -20.709 -23.145 27.310 1.00 47.97 222 GLY A O 1
ATOM 1867 N N . ALA A 1 223 ? -20.157 -24.386 25.522 1.00 44.03 223 ALA A N 1
ATOM 1868 C CA . ALA A 1 223 ? -19.734 -25.599 26.213 1.00 44.03 223 ALA A CA 1
ATOM 1869 C C . ALA A 1 223 ? -19.114 -26.559 25.188 1.00 44.03 223 ALA A C 1
ATOM 1871 O O . ALA A 1 223 ? -19.772 -26.907 24.208 1.00 44.03 223 ALA A O 1
ATOM 1872 N N . LEU A 1 224 ? -17.894 -27.021 25.498 1.00 40.16 224 LEU A N 1
ATOM 1873 C CA . LEU A 1 224 ? -17.046 -27.976 24.762 1.00 40.16 224 LEU A CA 1
ATOM 1874 C C . LEU A 1 224 ? -16.354 -27.329 23.539 1.00 40.16 224 LEU A C 1
ATOM 1876 O O . LEU A 1 224 ? -16.995 -27.078 22.526 1.00 40.16 224 LEU A O 1
ATOM 1880 N N . LEU A 1 225 ? -15.063 -26.983 23.554 1.00 36.66 225 LEU A N 1
ATOM 1881 C CA . LEU A 1 225 ? -13.875 -27.521 24.237 1.00 36.66 225 LEU A CA 1
ATOM 1882 C C . LEU A 1 225 ? -12.984 -26.405 24.799 1.00 36.66 225 LEU A C 1
ATOM 1884 O O . LEU A 1 225 ? -12.816 -25.387 24.088 1.00 36.66 225 LEU A O 1
#

pLDDT: mean 81.86, std 12.4, range [36.66, 95.81]

Solvent-accessible surface area (backbone atoms only — not comparable to full-atom values): 13339 Å² total; per-residue (Å²): 109,67,74,58,53,52,50,33,59,75,65,54,40,42,77,53,62,64,38,85,51,88,53,24,32,44,41,89,70,83,60,79,41,72,41,64,81,75,79,66,70,41,41,63,79,49,47,72,73,26,46,75,49,37,30,35,52,41,90,55,93,85,57,57,48,39,50,73,44,83,46,60,26,80,69,76,91,60,83,78,79,88,81,77,66,71,66,56,56,56,56,49,52,52,54,51,52,52,50,44,50,74,74,60,49,59,48,70,59,55,27,50,55,26,44,54,53,37,53,50,46,58,54,47,52,76,76,40,88,69,52,75,69,52,50,49,55,44,52,53,29,47,53,52,25,52,52,32,52,52,52,47,52,52,51,36,50,64,61,36,68,68,87,80,76,69,96,78,75,89,59,59,67,60,29,51,52,44,33,49,49,50,50,58,73,69,54,74,68,64,48,72,56,96,89,42,80,25,29,71,93,64,44,32,69,57,52,53,53,50,54,50,46,58,62,72,71,51,96,78,72,98,67,87,134

InterPro domains:
  IPR036691 Endonuclease/exonuclease/phosphatase superfamily [G3DSA:3.60.10.10] (1-71)
  IPR036691 Endonuclease/exonuclease/phosphatase superfamily [SSF56219] (1-70)

=== Feature glossary ===
Legend for the data blocks above and below:

— What the protein is —

The amino-acid sequence is the protein's primary structure: the linear order of residues from the N-terminus to the C-terminus, written in one-letter code. Everything else here — the 3D coordinates, the secondary structure, the domain a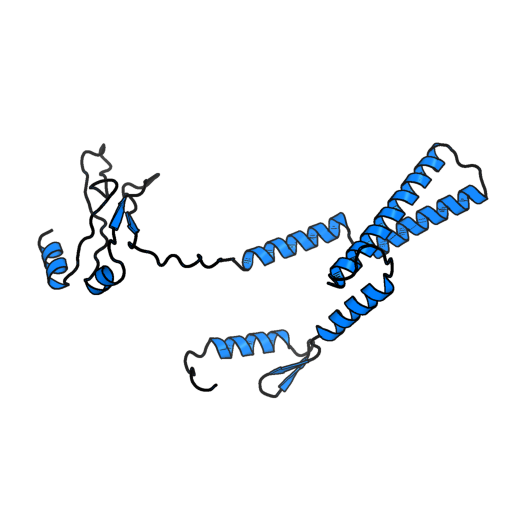nnotations — is ultimately a consequence of this string.

Database cross-references. InterPro integrates a dozen domain/family signature databases into unified entries with residue-range hits. GO terms attach function/process/location labels with evidence codes. CATH codes position the fold in a four-level structural taxonomy. Organism is the NCBI-taxonomy species name.

— Where its atoms are —

The mmCIF block holds the 3D Cartesian coordinates of each backbone atom (N, Cα, C, O) in ångströms. mmCIF is the PDB's canonical archive format — a tagged-loop text representation of the atomic model.

The six renders are orthographic views along the three Cartesian axes in both directions. Representation (cartoon, sticks, or surface) and color scheme (sequence-rainbow or by-chain) vary across proteins so the training set covers all the common visualization conventions.

— Local backbone conformation —

Secondary structure is the local, repeating backbone conformation. DSSP classifies it into eight states by reading the hydrogen-bond network: three helix types (H, G, I), two β types (E, B), two non-regular types (T, S), and unstructured coil (-).

SS3 is a coarse helix/strand/coil call (letters a/b/c) made by the P-SEA algorithm from inter-Cα distances and dihedrals. It is less detailed than DSSP but needs only Cα positions.

Backbone dihedral angles. Every residue except chain termini has a φ (preceding-C → N → Cα → C) and a ψ (N → Cα → C → next-N). They are reported in degrees following the IUPAC sign convention. Secondary structure is essentially a statement about which (φ, ψ) basin each residue occupies.

— Global shape and packing —

The geometric summary reports three shape descriptors. Rg (radius of gyration) measures how spread out the Cα atoms are about their centre of mass; compact globular proteins have small Rg, elongated or unfolded ones large. Cα contacts (<8 Å, |i−j|>4) count long-range residue pairs in spatial proximity — high for tightly packed folds, near zero for rods or random coil. The bounding-box extents give the protein's footprint along x, y, z in Å.

Solvent accessibility: the surface area of each residue that a 1.4 Å water probe can touch, in Å². When only backbone atoms are present the absolute values are lower than full-atom SASA (side chains contribute most of the area) and are flagged as backbone-only.

Plot images: a contact map (which residues are close in 3D, as an N×N binary image), a Ramachandran scatter (backbone torsion angles, revealing secondary-structure composition at a glance), and — for AlphaFold structures — a PAE heatmap (pairwise prediction confidence).

— Structural neighborhood —

Foldseek's 3Di representation compresses backbone geometry into a per-residue letter drawn from a learned twenty-state alphabet. It captures the tertiary interaction pattern around each residue — which residues are packed against it in space, regardless of where they are in sequence.

Structural nearest neighbors (via Foldseek easy-search vs the PDB). Reported per hit: target PDB id, E-value, and alignment TM-score. A TM-score above ~0.5 is the conventional threshold for 'same fold'.

— Confidence and disorder —

pLDDT (predicted Local Distance Difference Test) is AlphaFold's per-residue confidence score, ranging from 0 to 100. Values above 90 indicate high confidence (typically well-packed cores); 70–90 is confident; 50–70 low confidence; below 50 usually means the region is disordered or the prediction is unreliable there. AlphaFold stores pLDDT in the mmCIF B-factor column.

For experimental (PDB) structures, the B-factor (temperature factor) quantifies the positional spread of each atom in the crystal — a combination of thermal vibration and static disorder — in units of Å². High B-factors mark flexible loop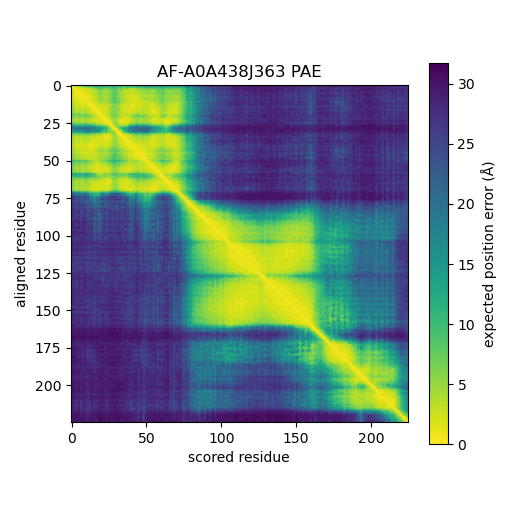s or poorly resolved regions; low B-factors mark the rigid, well-ordered core.

Predicted Aligned Error (PAE) is an AlphaFold confidence matrix: entry (i, j) is the expected error in the position of residue j, in ångströms, when the prediction is superimposed on the true structure at residue i. Low PAE within a block of residues means that block is internally rigid and well-predicted; high PAE between two blocks means their relative placement is uncertain even if each block individually is confident.